Protein AF-A0A937MRD0-F1 (afdb_monomer_lite)

pLDDT: mean 86.89, std 16.87, range [25.34, 98.19]

Radius of gyration: 23.82 Å; chains: 1; bounding box: 66×49×70 Å

Sequence (307 aa):
MITLILLIFSVSPARGAELDIQSAWAQPGLSAEERNALVAQAKNMPFAEIVPGLLKTRVTYQPDHYINPWGATPWNNDDLEPQDRAYLMAVEAWQHHMYPADDWSKASVLLNLLRQSSDKLEQSVLIGTMVNSQWYPDAEDVLLVMALNKEEDLEVRRAAASALLSRCEIDEYMPLACEIILLHERGLPRCRAFNLTTDKDYRLHSLSLQNKRLMTFTGFRILAELPRNNLNIGYFVARRLGYLLRLKDEFTPNKSGKYRDANGLTDAFFSDTVKNALQWYSKNKQELRDSDQFQERGIKALLQRFQ

Secondary structure (DSSP, 8-state):
--------------TT----HHHHHT-TT--HHHHHHHHHHHHHS-HHHHHHHHHHHHHHT--SS-----SS-GGG-TTS-HHHHHHHHHHHHHHHHT-SSS-HHHHHHHHHHHHH---HHHHHHHHHHHHHT---TTHHHHHHHHHH-TTS-HHHHHHHHHHHHHHS-HHHHHHHHHHHHHHSPTTHHHHHHHHHHH--GGGGGGS-HHHHHHHHHHHHHHHHHS-TT-HHHHHHHHHHHHHHTT-GGGGPPPSSGGGEETTEE-HHHHHHHHHHHHHHHHHHGGGG-TTTTTHHHHHHHHHHTT-

Structure (mmCIF, N/CA/C/O backbone):
data_AF-A0A937MRD0-F1
#
_entry.id   AF-A0A937MRD0-F1
#
loop_
_atom_site.group_PDB
_atom_site.id
_atom_site.type_symbol
_atom_site.label_atom_id
_atom_site.label_alt_id
_atom_site.label_comp_id
_atom_site.label_asym_id
_atom_site.label_entity_id
_atom_site.label_seq_id
_atom_site.pdbx_PDB_ins_code
_atom_site.Cartn_x
_atom_site.Cartn_y
_atom_site.Cartn_z
_atom_site.occupancy
_atom_site.B_iso_or_equiv
_atom_site.auth_seq_id
_atom_site.auth_comp_id
_atom_site.auth_asym_id
_atom_site.auth_atom_id
_atom_site.pdbx_PDB_model_num
ATOM 1 N N . MET A 1 1 ? 45.358 10.524 -39.487 1.00 33.09 1 MET A N 1
ATOM 2 C CA . MET A 1 1 ? 44.189 9.925 -40.167 1.00 33.09 1 MET A CA 1
ATOM 3 C C . MET A 1 1 ? 43.708 8.772 -39.308 1.00 33.09 1 MET A C 1
ATOM 5 O O . MET A 1 1 ? 44.316 7.714 -39.345 1.00 33.09 1 MET A O 1
ATOM 9 N N . ILE A 1 2 ? 42.715 9.019 -38.456 1.00 28.83 2 ILE A N 1
ATOM 10 C CA . ILE A 1 2 ? 42.104 8.009 -37.585 1.00 28.83 2 ILE A CA 1
ATOM 11 C C . ILE A 1 2 ? 40.710 7.763 -38.151 1.00 28.83 2 ILE A C 1
ATOM 13 O O . ILE A 1 2 ? 39.904 8.686 -38.238 1.00 28.83 2 ILE A O 1
ATOM 17 N N . THR A 1 3 ? 40.479 6.542 -38.616 1.00 27.45 3 THR A N 1
ATOM 18 C CA . THR A 1 3 ? 39.203 6.091 -39.169 1.00 27.45 3 THR A CA 1
ATOM 19 C C . THR A 1 3 ? 38.211 5.917 -38.023 1.00 27.45 3 THR A C 1
ATOM 21 O O . THR A 1 3 ? 38.380 5.041 -37.179 1.00 27.45 3 THR A O 1
ATOM 24 N N . LEU A 1 4 ? 37.197 6.780 -37.982 1.00 25.34 4 LEU A N 1
ATOM 25 C CA . LEU A 1 4 ? 36.068 6.709 -37.059 1.00 25.34 4 LEU A CA 1
ATOM 26 C C . LEU A 1 4 ? 35.123 5.595 -37.544 1.00 25.34 4 LEU A C 1
ATOM 28 O O . LEU A 1 4 ? 34.487 5.733 -38.588 1.00 25.34 4 LEU A O 1
ATOM 32 N N . ILE A 1 5 ? 35.060 4.474 -36.823 1.00 30.44 5 ILE A N 1
ATOM 33 C CA . ILE A 1 5 ? 34.079 3.412 -37.077 1.00 30.44 5 ILE A CA 1
ATOM 34 C C . ILE A 1 5 ? 32.774 3.816 -36.383 1.00 30.44 5 ILE A C 1
ATOM 36 O O . ILE A 1 5 ? 32.629 3.682 -35.172 1.00 30.44 5 ILE A O 1
ATOM 40 N N . LEU A 1 6 ? 31.832 4.338 -37.168 1.00 28.62 6 LEU A N 1
ATOM 41 C CA . LEU A 1 6 ? 30.426 4.491 -36.799 1.00 28.62 6 LEU A CA 1
ATOM 42 C C . LEU A 1 6 ? 29.764 3.105 -36.810 1.00 28.62 6 LEU A C 1
ATOM 44 O O . LEU A 1 6 ? 29.370 2.605 -37.862 1.00 28.62 6 LEU A O 1
ATOM 48 N N . LEU A 1 7 ? 29.645 2.475 -35.641 1.00 28.41 7 LEU A N 1
ATOM 49 C CA . LEU A 1 7 ? 28.761 1.326 -35.438 1.00 28.41 7 LEU A CA 1
ATOM 50 C C . LEU A 1 7 ? 27.343 1.846 -35.184 1.00 28.41 7 LEU A C 1
ATOM 52 O O . LEU A 1 7 ? 26.922 2.057 -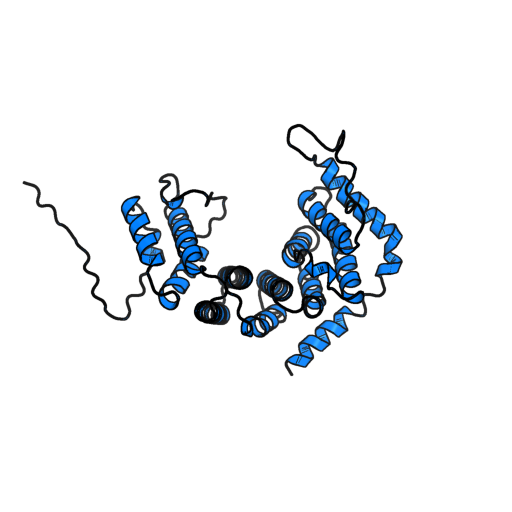34.052 1.00 28.41 7 LEU A O 1
ATOM 56 N N . ILE A 1 8 ? 26.606 2.072 -36.269 1.00 31.75 8 ILE A N 1
ATOM 57 C CA . ILE A 1 8 ? 25.153 2.215 -36.216 1.00 31.75 8 ILE A CA 1
ATOM 58 C C . ILE A 1 8 ? 24.584 0.802 -36.062 1.00 31.75 8 ILE A C 1
ATOM 60 O O . ILE A 1 8 ? 24.560 0.028 -37.022 1.00 31.75 8 ILE A O 1
ATOM 64 N N . PHE A 1 9 ? 24.144 0.447 -34.855 1.00 29.81 9 PHE A N 1
ATOM 65 C CA . PHE A 1 9 ? 23.334 -0.751 -34.643 1.00 29.81 9 PHE A CA 1
ATOM 66 C C . PHE A 1 9 ? 21.981 -0.559 -35.337 1.00 29.81 9 PHE A C 1
ATOM 68 O O . PHE A 1 9 ? 21.062 0.068 -34.817 1.00 29.81 9 PHE A O 1
ATOM 75 N N . SER A 1 10 ? 21.875 -1.094 -36.551 1.00 28.03 10 SER A N 1
ATOM 76 C CA . SER A 1 10 ? 20.608 -1.284 -37.247 1.00 28.03 10 SER A CA 1
ATOM 77 C C . SER A 1 10 ? 19.923 -2.517 -36.661 1.00 28.03 10 SER A C 1
ATOM 79 O O . SER A 1 10 ? 20.216 -3.655 -37.021 1.00 28.03 10 SER A O 1
ATOM 81 N N . VAL A 1 11 ? 19.012 -2.299 -35.714 1.00 32.03 11 VAL A N 1
ATOM 82 C CA . VAL A 1 11 ? 18.139 -3.366 -35.221 1.00 32.03 11 VAL A CA 1
ATOM 83 C C . VAL A 1 11 ? 17.057 -3.598 -36.274 1.00 32.03 11 VAL A C 1
ATOM 85 O O . VAL A 1 11 ? 16.154 -2.784 -36.458 1.00 32.03 11 VAL A O 1
ATOM 88 N N . SER A 1 12 ? 17.187 -4.699 -37.015 1.00 28.64 12 SER A N 1
ATOM 89 C CA . SER A 1 12 ? 16.116 -5.215 -37.872 1.00 28.64 12 SER A CA 1
ATOM 90 C C . SER A 1 12 ? 14.904 -5.625 -37.025 1.00 28.64 12 SER A C 1
ATOM 92 O O . SER A 1 12 ? 15.092 -6.170 -35.935 1.00 28.64 12 SER A O 1
ATOM 94 N N . PRO A 1 13 ? 13.664 -5.453 -37.521 1.00 34.41 13 PRO A N 1
ATOM 95 C CA . PRO A 1 13 ? 12.463 -5.898 -36.831 1.00 34.41 13 PRO A CA 1
ATOM 96 C C . PRO A 1 13 ? 12.294 -7.403 -37.064 1.00 34.41 13 PRO A C 1
ATOM 98 O O . PRO A 1 13 ? 11.527 -7.847 -37.917 1.00 34.41 13 PRO A O 1
ATOM 101 N N . ALA A 1 14 ? 13.064 -8.204 -36.334 1.00 31.53 14 ALA A N 1
ATOM 102 C CA . ALA A 1 14 ? 12.884 -9.644 -36.266 1.00 31.53 14 ALA A CA 1
ATOM 103 C C . ALA A 1 14 ? 12.259 -9.999 -34.913 1.00 31.53 14 ALA A C 1
ATOM 105 O O . ALA A 1 14 ? 12.746 -9.599 -33.859 1.00 31.53 14 ALA A O 1
ATOM 106 N N . ARG A 1 15 ? 11.159 -10.754 -34.971 1.00 36.47 15 ARG A N 1
ATOM 107 C CA . ARG A 1 15 ? 10.514 -11.419 -33.834 1.00 36.47 15 ARG A CA 1
ATOM 108 C C . ARG A 1 15 ? 11.561 -12.014 -32.879 1.00 36.47 15 ARG A C 1
ATOM 110 O O . ARG A 1 15 ? 12.374 -12.823 -33.315 1.00 36.47 15 ARG A O 1
ATOM 117 N N . GLY A 1 16 ? 11.464 -11.691 -31.589 1.00 30.98 16 GLY A N 1
ATOM 118 C CA . GLY A 1 16 ? 12.032 -12.519 -30.519 1.00 30.98 16 GLY A CA 1
ATOM 119 C C . GLY A 1 16 ? 13.403 -12.131 -29.961 1.00 30.98 16 GLY A C 1
ATOM 120 O O . GLY A 1 16 ? 14.021 -12.972 -29.319 1.00 30.98 16 GLY A O 1
ATOM 121 N N . ALA A 1 17 ? 13.877 -10.898 -30.143 1.00 36.62 17 ALA A N 1
ATOM 122 C CA . ALA A 1 17 ? 14.846 -10.349 -29.199 1.00 36.62 17 ALA A CA 1
ATOM 123 C C . ALA A 1 17 ? 14.049 -9.743 -28.039 1.00 36.62 17 ALA A C 1
ATOM 125 O O . ALA A 1 17 ? 13.568 -8.616 -28.147 1.00 36.62 17 ALA A O 1
ATOM 126 N N . GLU A 1 18 ? 13.859 -10.504 -26.955 1.00 46.72 18 GLU A N 1
ATOM 127 C CA . GLU A 1 18 ? 13.671 -9.879 -25.644 1.00 46.72 18 GLU A CA 1
ATOM 128 C C . GLU A 1 18 ? 14.810 -8.872 -25.520 1.00 46.72 18 GLU A C 1
ATOM 130 O O . GLU A 1 18 ? 15.981 -9.249 -25.459 1.00 46.72 18 GLU A O 1
ATOM 135 N N . LEU A 1 19 ? 14.486 -7.584 -25.613 1.00 51.81 19 LEU A N 1
ATOM 136 C CA . LEU A 1 19 ? 15.441 -6.553 -25.274 1.00 51.81 19 LEU A CA 1
ATOM 137 C C . LEU A 1 19 ? 15.771 -6.855 -23.814 1.00 51.81 19 LEU A C 1
ATOM 139 O O . LEU A 1 19 ? 14.891 -6.757 -22.957 1.00 51.81 19 LEU A O 1
ATOM 143 N N . ASP A 1 20 ? 16.984 -7.334 -23.549 1.00 67.69 20 ASP A N 1
ATOM 144 C CA . ASP A 1 20 ? 17.438 -7.581 -22.188 1.00 67.69 20 ASP A CA 1
ATOM 145 C C . ASP A 1 20 ? 17.707 -6.217 -21.553 1.00 67.69 20 ASP A C 1
ATOM 147 O O . ASP A 1 20 ? 18.828 -5.720 -21.457 1.00 67.69 20 ASP A O 1
ATOM 151 N N . ILE A 1 21 ? 16.605 -5.549 -21.221 1.00 72.00 21 ILE A N 1
ATOM 152 C CA . ILE A 1 21 ? 16.564 -4.212 -20.644 1.00 72.00 21 ILE A CA 1
ATOM 153 C C . ILE A 1 21 ? 17.356 -4.208 -19.347 1.00 72.00 21 ILE A C 1
ATOM 155 O O . ILE A 1 21 ? 18.019 -3.220 -19.051 1.00 72.00 21 ILE A O 1
ATOM 159 N N . GLN A 1 22 ? 17.324 -5.314 -18.598 1.00 67.75 22 GLN A N 1
ATOM 160 C CA . GLN A 1 22 ? 18.060 -5.443 -17.350 1.00 67.75 22 GLN A CA 1
ATOM 161 C C . GLN A 1 22 ? 19.560 -5.297 -17.595 1.00 67.75 22 GLN A C 1
ATOM 163 O O . GLN A 1 22 ? 20.187 -4.416 -17.004 1.00 67.75 22 GLN A O 1
ATOM 168 N N . SER A 1 23 ? 20.127 -6.095 -18.505 1.00 71.62 23 SER A N 1
ATOM 169 C CA . SER A 1 23 ? 21.564 -6.018 -18.774 1.00 71.62 23 SER A CA 1
ATOM 170 C C . SER A 1 23 ? 21.967 -4.755 -19.525 1.00 71.62 23 SER A C 1
ATOM 172 O O . SER A 1 23 ? 23.063 -4.260 -19.286 1.00 71.62 23 SER A O 1
ATOM 174 N N . ALA A 1 24 ? 21.102 -4.202 -20.381 1.00 80.31 24 ALA A N 1
ATOM 175 C CA . ALA A 1 24 ? 21.387 -2.979 -21.127 1.00 80.31 24 ALA A CA 1
ATOM 176 C C . ALA A 1 24 ? 21.364 -1.720 -20.244 1.00 80.31 24 ALA A C 1
ATOM 178 O O . ALA A 1 24 ? 22.157 -0.810 -20.461 1.00 80.31 24 ALA A O 1
ATOM 179 N N . TRP A 1 25 ? 20.469 -1.637 -19.256 1.00 87.94 25 TRP A N 1
ATOM 180 C CA . TRP A 1 25 ? 20.269 -0.404 -18.480 1.00 87.94 25 TRP A CA 1
ATOM 181 C C . TRP A 1 25 ? 21.221 -0.278 -17.297 1.00 87.94 25 TRP A C 1
ATOM 183 O O . TRP A 1 25 ? 21.535 0.836 -16.887 1.00 87.94 25 TRP A O 1
ATOM 193 N N . ALA A 1 26 ? 21.714 -1.402 -16.777 1.00 86.62 26 ALA A N 1
ATOM 194 C CA . ALA A 1 26 ? 22.699 -1.426 -15.702 1.00 86.62 26 ALA A CA 1
ATOM 195 C C . ALA A 1 26 ? 24.156 -1.405 -16.209 1.00 86.62 26 ALA A C 1
ATOM 197 O O . ALA A 1 26 ? 25.077 -1.633 -15.420 1.00 86.62 26 ALA A O 1
ATOM 198 N N . GLN A 1 27 ? 24.395 -1.151 -17.506 1.00 88.31 27 GLN A N 1
ATOM 199 C CA . GLN A 1 27 ? 25.754 -1.112 -18.052 1.00 88.31 27 GLN A CA 1
ATOM 200 C C . GLN A 1 27 ? 26.555 0.058 -17.463 1.00 88.31 27 GLN A C 1
ATOM 202 O O . GLN A 1 27 ? 26.113 1.211 -17.520 1.00 88.31 27 GLN A O 1
ATOM 207 N N . PRO A 1 28 ? 27.763 -0.200 -16.931 1.00 87.56 28 PRO A N 1
ATOM 208 C CA . PRO A 1 28 ? 28.672 0.868 -16.549 1.00 87.56 28 PRO A CA 1
ATOM 209 C C . PRO A 1 28 ? 29.058 1.724 -17.761 1.00 87.56 28 PRO A C 1
ATOM 211 O O . PRO A 1 28 ? 29.260 1.210 -18.858 1.00 87.56 28 PRO A O 1
ATOM 214 N N . GLY A 1 29 ? 29.223 3.029 -17.545 1.00 87.69 29 GLY A N 1
ATOM 215 C CA . GLY A 1 29 ? 29.773 3.939 -18.554 1.00 87.69 29 GLY A CA 1
ATOM 216 C C . GLY A 1 29 ? 28.778 4.504 -19.571 1.00 87.69 29 GLY A C 1
ATOM 217 O O . GLY A 1 29 ? 29.210 5.262 -20.433 1.00 87.69 29 GLY A O 1
ATOM 218 N N . LEU A 1 30 ? 27.476 4.213 -19.456 1.00 91.38 30 LEU A N 1
ATOM 219 C CA . LEU A 1 30 ? 26.456 4.883 -20.271 1.00 91.38 30 LEU A CA 1
ATOM 220 C C . LEU A 1 30 ? 26.467 6.395 -20.022 1.00 91.38 30 LEU A C 1
ATOM 222 O O . LEU A 1 30 ? 26.297 6.854 -18.885 1.00 91.38 30 LEU A O 1
ATOM 226 N N . SER A 1 31 ? 26.612 7.163 -21.096 1.00 94.44 31 SER A N 1
ATOM 227 C CA . SER A 1 31 ? 26.481 8.618 -21.098 1.00 94.44 31 SER A CA 1
ATOM 228 C C . SER A 1 31 ? 25.043 9.060 -20.806 1.00 94.44 31 SER A C 1
ATOM 230 O O . SER A 1 31 ? 24.084 8.302 -20.964 1.00 94.44 31 SER A O 1
ATOM 232 N N . ALA A 1 32 ? 24.862 10.321 -20.403 1.00 95.00 32 ALA A N 1
ATOM 233 C CA . ALA A 1 32 ? 23.529 10.883 -20.178 1.00 95.00 32 ALA A CA 1
ATOM 234 C C . ALA A 1 32 ? 22.637 10.830 -21.435 1.00 95.00 32 ALA A C 1
ATOM 236 O O . ALA A 1 32 ? 21.434 10.587 -21.335 1.00 95.00 32 ALA A O 1
ATOM 237 N N . GLU A 1 33 ? 23.223 11.025 -22.619 1.00 95.81 33 GLU A N 1
ATOM 238 C CA . GLU A 1 33 ? 22.513 10.948 -23.900 1.00 95.81 33 GLU A CA 1
ATOM 239 C C . GLU A 1 33 ? 21.998 9.530 -24.173 1.00 95.81 33 GLU A C 1
ATOM 241 O O . GLU A 1 33 ? 20.820 9.360 -24.487 1.00 95.81 33 GLU A O 1
ATOM 246 N N . GLU A 1 34 ? 22.835 8.509 -23.966 1.00 95.12 34 GLU A N 1
ATOM 247 C CA . GLU A 1 34 ? 22.445 7.102 -24.121 1.00 95.12 34 GLU A CA 1
ATOM 248 C C . GLU A 1 34 ? 21.355 6.704 -23.123 1.00 95.12 34 GLU A C 1
ATOM 250 O O . GLU A 1 34 ? 20.351 6.106 -23.511 1.00 95.12 34 GLU A O 1
ATOM 255 N N . ARG A 1 35 ? 21.492 7.098 -21.849 1.00 95.31 35 ARG A N 1
ATOM 256 C CA . ARG A 1 35 ? 20.468 6.839 -20.823 1.00 95.31 35 ARG A CA 1
ATOM 257 C C . ARG A 1 35 ? 19.121 7.455 -21.209 1.00 95.31 35 ARG A C 1
ATOM 259 O O . ARG A 1 35 ? 18.086 6.795 -21.132 1.00 95.31 35 ARG A O 1
ATOM 266 N N . ASN A 1 36 ? 19.122 8.702 -21.679 1.00 95.69 36 ASN A N 1
ATOM 267 C CA . ASN A 1 36 ? 17.904 9.375 -22.134 1.00 95.69 36 ASN A CA 1
ATOM 268 C C . ASN A 1 36 ? 17.295 8.703 -23.372 1.00 95.69 36 ASN A C 1
ATOM 270 O O . ASN A 1 36 ? 16.073 8.562 -23.443 1.00 95.69 36 ASN A O 1
ATOM 274 N N . ALA A 1 37 ? 18.123 8.265 -24.323 1.00 94.94 37 ALA A N 1
ATOM 275 C CA . ALA A 1 37 ? 17.667 7.541 -25.505 1.00 94.94 37 ALA A CA 1
ATOM 276 C C . ALA A 1 37 ? 17.004 6.205 -25.132 1.00 94.94 37 ALA A C 1
ATOM 278 O O . ALA A 1 37 ? 15.935 5.897 -25.655 1.00 94.94 37 ALA A O 1
ATOM 279 N N . LEU A 1 38 ? 17.572 5.460 -24.177 1.00 94.75 38 LEU A N 1
ATOM 280 C CA . LEU A 1 38 ? 16.998 4.210 -23.666 1.00 94.75 38 LEU A CA 1
ATOM 281 C C . LEU A 1 38 ? 15.641 4.430 -22.982 1.00 94.75 38 LEU A C 1
ATOM 283 O O . LEU A 1 38 ? 14.685 3.704 -23.263 1.00 94.75 38 LEU A O 1
ATOM 287 N N . VAL A 1 39 ? 15.516 5.460 -22.136 1.00 95.69 39 VAL A N 1
ATOM 288 C CA . VAL A 1 39 ? 14.228 5.819 -21.512 1.00 95.69 39 VAL A CA 1
ATOM 289 C C . VAL A 1 39 ? 13.204 6.214 -22.577 1.00 95.69 39 VAL A C 1
ATOM 291 O O . VAL A 1 39 ? 12.066 5.745 -22.541 1.00 95.69 39 VAL A O 1
ATOM 294 N N . ALA A 1 40 ? 13.588 7.052 -23.543 1.00 95.62 40 ALA A N 1
ATOM 295 C CA . ALA A 1 40 ? 12.705 7.465 -24.631 1.00 95.62 40 ALA A CA 1
ATOM 296 C C . ALA A 1 40 ? 12.266 6.275 -25.496 1.00 95.62 40 ALA A C 1
ATOM 298 O O . ALA A 1 40 ? 11.096 6.184 -25.866 1.00 95.62 40 ALA A O 1
ATOM 299 N N . GLN A 1 41 ? 13.169 5.337 -25.782 1.00 94.44 41 GLN A N 1
ATOM 300 C CA . GLN A 1 41 ? 12.845 4.108 -26.497 1.00 94.44 41 GLN A CA 1
ATOM 301 C C . GLN A 1 41 ? 11.814 3.284 -25.721 1.00 94.44 41 GLN A C 1
ATOM 303 O O . GLN A 1 41 ? 10.764 2.970 -26.276 1.00 94.44 41 GLN A O 1
ATOM 308 N N . ALA A 1 42 ? 12.054 2.998 -24.437 1.00 95.38 42 ALA A N 1
ATOM 309 C CA . ALA A 1 42 ? 11.125 2.216 -23.620 1.00 95.38 42 ALA A CA 1
ATOM 310 C C . ALA A 1 42 ? 9.743 2.869 -23.495 1.00 95.38 42 ALA A C 1
ATOM 312 O O . ALA A 1 42 ? 8.733 2.171 -23.541 1.00 95.38 42 ALA A O 1
ATOM 313 N N . LYS A 1 43 ? 9.666 4.201 -23.396 1.00 95.88 43 LYS A N 1
ATOM 314 C CA . LYS A 1 43 ? 8.386 4.930 -23.387 1.00 95.88 43 LYS A CA 1
ATOM 315 C C . LYS A 1 43 ? 7.565 4.715 -24.665 1.00 95.88 43 LYS A C 1
ATOM 317 O O . LYS A 1 43 ? 6.345 4.674 -24.594 1.00 95.88 43 LYS A O 1
ATOM 322 N N . ASN A 1 44 ? 8.224 4.533 -25.809 1.00 95.38 44 ASN A N 1
ATOM 323 C CA . ASN A 1 44 ? 7.568 4.335 -27.104 1.00 95.38 44 ASN A CA 1
ATOM 324 C C . ASN A 1 44 ? 7.288 2.859 -27.448 1.00 95.38 44 ASN A C 1
ATOM 326 O O . ASN A 1 44 ? 6.667 2.586 -28.475 1.00 95.38 44 ASN A O 1
ATOM 330 N N . MET A 1 45 ? 7.743 1.901 -26.633 1.00 95.00 45 MET A N 1
ATOM 331 C CA . MET A 1 45 ? 7.489 0.475 -26.869 1.00 95.00 45 MET A CA 1
ATOM 332 C C . MET A 1 45 ? 6.056 0.075 -26.474 1.00 95.00 45 MET A C 1
ATOM 334 O O . MET A 1 45 ? 5.492 0.664 -25.550 1.00 95.00 45 MET A O 1
ATOM 338 N N . PRO A 1 46 ? 5.455 -0.945 -27.117 1.00 94.94 46 PRO A N 1
ATOM 339 C CA . PRO A 1 46 ? 4.131 -1.434 -26.738 1.00 94.94 46 PRO A CA 1
ATOM 340 C C . PRO A 1 46 ? 4.083 -1.907 -25.281 1.00 94.94 46 PRO A C 1
ATOM 342 O O . PRO A 1 46 ? 4.949 -2.659 -24.837 1.00 94.94 46 PRO A O 1
ATOM 345 N N . PHE A 1 47 ? 3.027 -1.525 -24.553 1.00 95.00 47 PHE A N 1
ATOM 346 C CA . PHE A 1 47 ? 2.868 -1.807 -23.118 1.00 95.00 47 PHE A CA 1
ATOM 347 C C . PHE A 1 47 ? 3.103 -3.285 -22.763 1.00 95.00 47 PHE A C 1
ATOM 349 O O . PHE A 1 47 ? 3.880 -3.595 -21.863 1.00 95.00 47 PHE A O 1
ATOM 356 N N . ALA A 1 48 ? 2.462 -4.201 -23.495 1.00 95.25 48 ALA A N 1
ATOM 357 C CA . ALA A 1 48 ? 2.552 -5.639 -23.238 1.00 95.25 48 ALA A CA 1
ATOM 358 C C . ALA A 1 48 ? 3.965 -6.214 -23.445 1.00 95.25 48 ALA A C 1
ATOM 360 O O . ALA A 1 48 ? 4.300 -7.228 -22.841 1.00 95.25 48 ALA A O 1
ATOM 361 N N . GLU A 1 49 ? 4.786 -5.568 -24.273 1.00 93.44 49 GLU A N 1
ATOM 362 C CA . GLU A 1 49 ? 6.154 -6.001 -24.569 1.00 93.44 49 GLU A CA 1
ATOM 363 C C . GLU A 1 49 ? 7.151 -5.451 -23.542 1.00 93.44 49 GLU A C 1
ATOM 365 O O . GLU A 1 49 ? 8.071 -6.151 -23.128 1.00 93.44 49 GLU A O 1
ATOM 370 N N . ILE A 1 50 ? 6.964 -4.202 -23.107 1.00 94.94 50 ILE A N 1
ATOM 371 C CA . ILE A 1 50 ? 7.947 -3.477 -22.292 1.00 94.94 50 ILE A CA 1
ATOM 372 C C . ILE A 1 50 ? 7.752 -3.652 -20.782 1.00 94.94 50 ILE A C 1
ATOM 374 O O . ILE A 1 50 ? 8.720 -3.752 -20.028 1.00 94.94 50 ILE A O 1
ATOM 378 N N . VAL A 1 51 ? 6.504 -3.714 -20.317 1.00 95.38 51 VAL A N 1
ATOM 379 C CA . VAL A 1 51 ? 6.170 -3.718 -18.885 1.00 95.38 51 VAL A CA 1
ATOM 380 C C . VAL A 1 51 ? 6.726 -4.924 -18.120 1.00 95.38 51 VAL A C 1
ATOM 382 O O . VAL A 1 51 ? 7.220 -4.701 -17.013 1.00 95.38 51 VAL A O 1
ATOM 385 N N . PRO A 1 52 ? 6.738 -6.164 -18.654 1.00 95.12 52 PRO A N 1
ATOM 386 C CA . PRO A 1 52 ? 7.361 -7.289 -17.954 1.00 95.12 52 PRO A CA 1
ATOM 387 C C . PRO A 1 52 ? 8.857 -7.057 -17.694 1.00 95.12 52 PRO A C 1
ATOM 389 O O . PRO A 1 52 ? 9.343 -7.313 -16.594 1.00 95.12 52 PRO A O 1
ATOM 392 N N . GLY A 1 53 ? 9.580 -6.510 -18.678 1.00 93.81 53 GLY A N 1
ATOM 393 C CA . GLY A 1 53 ? 10.994 -6.158 -18.533 1.00 93.81 53 GLY A CA 1
ATOM 394 C C . GLY A 1 53 ? 11.207 -5.041 -17.511 1.00 93.81 53 GLY A C 1
ATOM 395 O O . GLY A 1 53 ? 12.055 -5.165 -16.632 1.00 93.81 53 GLY A O 1
ATOM 396 N N . LEU A 1 54 ? 10.385 -3.987 -17.559 1.00 95.19 54 LEU A N 1
ATOM 397 C CA . LEU A 1 54 ? 10.443 -2.897 -16.580 1.00 95.19 54 LEU A CA 1
ATOM 398 C C . LEU A 1 54 ? 10.142 -3.375 -15.153 1.00 95.19 54 LEU A C 1
ATOM 400 O O . LEU A 1 54 ? 10.815 -2.932 -14.225 1.00 95.19 54 LEU A O 1
ATOM 404 N N . LEU A 1 55 ? 9.166 -4.272 -14.967 1.00 95.38 55 LEU A N 1
ATOM 405 C CA . LEU A 1 55 ? 8.848 -4.862 -13.662 1.00 95.38 55 LEU A CA 1
ATOM 406 C C . LEU A 1 55 ? 10.079 -5.555 -13.081 1.00 95.38 55 LEU A C 1
ATOM 408 O O . LEU A 1 55 ? 10.500 -5.231 -11.970 1.00 95.38 55 LEU A O 1
ATOM 412 N N . LYS A 1 56 ? 10.685 -6.450 -13.867 1.00 94.12 56 LYS A N 1
ATOM 413 C CA . LYS A 1 56 ? 11.877 -7.185 -13.454 1.00 94.12 56 LYS A CA 1
ATOM 414 C C . LYS A 1 56 ? 13.039 -6.237 -13.148 1.00 94.12 56 LYS A C 1
ATOM 416 O O . LYS A 1 56 ? 13.680 -6.385 -12.118 1.00 94.12 56 LYS A O 1
ATOM 421 N N . THR A 1 57 ? 13.306 -5.229 -13.984 1.00 93.81 57 THR A N 1
ATOM 422 C CA . THR A 1 57 ? 14.357 -4.222 -13.720 1.00 93.81 57 THR A CA 1
ATOM 423 C C . THR A 1 57 ? 14.110 -3.472 -12.410 1.00 93.81 57 THR A C 1
ATOM 425 O O . THR A 1 57 ? 15.036 -3.296 -11.621 1.00 93.81 57 THR A O 1
ATOM 428 N N . ARG A 1 58 ? 12.862 -3.060 -12.146 1.00 92.88 58 ARG A N 1
ATOM 429 C CA . ARG A 1 58 ? 12.503 -2.347 -10.912 1.00 92.88 58 ARG A CA 1
ATOM 430 C C . ARG A 1 58 ? 12.707 -3.198 -9.668 1.00 92.88 58 ARG A C 1
ATOM 432 O O . ARG A 1 58 ? 13.160 -2.655 -8.672 1.00 92.88 58 ARG A O 1
ATOM 439 N N . VAL A 1 59 ? 12.356 -4.481 -9.720 1.00 93.25 59 VAL A N 1
ATOM 440 C CA . VAL A 1 59 ? 12.503 -5.393 -8.579 1.00 93.25 59 VAL A CA 1
ATOM 441 C C . VAL A 1 59 ? 13.966 -5.775 -8.367 1.00 93.25 59 VAL A C 1
ATOM 443 O O . VAL A 1 59 ? 14.457 -5.674 -7.248 1.00 93.25 59 VAL A O 1
ATOM 446 N N . THR A 1 60 ? 14.688 -6.132 -9.433 1.00 92.94 60 THR A N 1
ATOM 447 C CA . THR A 1 60 ? 16.100 -6.536 -9.349 1.00 92.94 60 THR A CA 1
ATOM 448 C C . THR A 1 60 ? 17.000 -5.427 -8.812 1.00 92.94 60 THR A C 1
ATOM 450 O O . THR A 1 60 ? 17.894 -5.707 -8.019 1.00 92.94 60 THR A O 1
ATOM 453 N N . TYR A 1 61 ? 16.783 -4.180 -9.240 1.00 93.69 61 TYR A N 1
ATOM 454 C CA . TYR A 1 61 ? 17.630 -3.044 -8.861 1.00 93.69 61 TYR A CA 1
ATOM 455 C C . TYR A 1 61 ? 16.979 -2.125 -7.827 1.00 93.69 61 TYR A C 1
ATOM 457 O O . TYR A 1 61 ? 17.388 -0.975 -7.691 1.00 93.69 61 TYR A O 1
ATOM 465 N N . GLN A 1 62 ? 15.952 -2.589 -7.109 1.00 92.12 62 GLN A N 1
ATOM 466 C CA . GLN A 1 62 ? 15.348 -1.786 -6.052 1.00 92.12 62 GLN A CA 1
ATOM 467 C C . GLN A 1 62 ? 16.398 -1.484 -4.966 1.00 92.12 62 GLN A C 1
ATOM 469 O O . GLN A 1 62 ? 16.895 -2.421 -4.339 1.00 92.12 62 GLN A O 1
ATOM 474 N N . PRO A 1 63 ? 16.713 -0.205 -4.698 1.00 91.00 63 PRO A N 1
ATOM 475 C CA . PRO A 1 63 ? 17.722 0.142 -3.710 1.00 91.00 63 PRO A CA 1
ATOM 476 C C . PRO A 1 63 ? 17.223 -0.140 -2.288 1.00 91.00 63 PRO A C 1
ATOM 478 O O . PRO A 1 63 ? 16.047 0.049 -1.963 1.00 91.00 63 PRO A O 1
ATOM 481 N N . ASP A 1 64 ? 18.143 -0.549 -1.418 1.00 89.38 64 ASP A N 1
ATOM 482 C CA . ASP A 1 64 ? 17.935 -0.687 0.029 1.00 89.38 64 ASP A CA 1
ATOM 483 C C . ASP A 1 64 ? 18.107 0.642 0.791 1.00 89.38 64 ASP A C 1
ATOM 485 O O . ASP A 1 64 ? 17.824 0.736 1.989 1.00 89.38 64 ASP A O 1
ATOM 489 N N . HIS A 1 65 ? 18.537 1.684 0.084 1.00 89.88 65 HIS A N 1
ATOM 490 C CA . HIS A 1 65 ? 18.786 3.024 0.586 1.00 89.88 65 HIS A CA 1
ATOM 491 C C . HIS A 1 65 ? 17.889 4.056 -0.111 1.00 89.88 65 HIS A C 1
ATOM 493 O O . HIS A 1 65 ? 17.201 3.785 -1.097 1.00 89.88 65 HIS A O 1
ATOM 499 N N . TYR A 1 66 ? 17.853 5.271 0.439 1.00 87.31 66 TYR A N 1
ATOM 500 C CA . TYR A 1 66 ? 17.054 6.344 -0.141 1.00 87.31 66 TYR A CA 1
ATOM 501 C C . TYR A 1 66 ? 17.727 6.897 -1.395 1.00 87.31 66 TYR A C 1
ATOM 503 O O . TYR A 1 66 ? 18.822 7.453 -1.324 1.00 87.31 66 TYR A O 1
ATOM 511 N N . ILE A 1 67 ? 17.007 6.832 -2.510 1.00 88.00 67 ILE A N 1
ATOM 512 C CA . ILE A 1 67 ? 17.359 7.516 -3.750 1.00 88.00 67 ILE A CA 1
ATOM 513 C C . ILE A 1 67 ? 16.274 8.533 -4.034 1.00 88.00 67 ILE A C 1
ATOM 515 O O . ILE A 1 67 ? 15.090 8.211 -3.969 1.00 88.00 67 ILE A O 1
ATOM 519 N N . ASN A 1 68 ? 16.678 9.764 -4.333 1.00 83.44 68 ASN A N 1
ATOM 520 C CA . ASN A 1 68 ? 15.755 10.829 -4.679 1.00 83.44 68 ASN A CA 1
ATOM 521 C C . ASN A 1 68 ? 15.251 10.636 -6.125 1.00 83.44 68 ASN A C 1
ATOM 523 O O . ASN A 1 68 ? 16.027 10.872 -7.053 1.00 83.44 68 ASN A O 1
ATOM 527 N N . PRO A 1 69 ? 13.977 10.259 -6.352 1.00 80.38 69 PRO A N 1
ATOM 528 C CA . PRO A 1 69 ? 13.448 10.119 -7.703 1.00 80.38 69 PRO A CA 1
ATOM 529 C C . PRO A 1 69 ? 12.991 11.467 -8.287 1.00 80.38 69 PRO A C 1
ATOM 531 O O . PRO A 1 69 ? 12.455 11.505 -9.388 1.00 80.38 69 PRO A O 1
ATOM 534 N N . TRP A 1 70 ? 13.134 12.572 -7.548 1.00 74.50 70 TRP A N 1
ATOM 535 C CA . TRP A 1 70 ? 12.641 13.884 -7.950 1.00 74.50 70 TRP A CA 1
ATOM 536 C C . TRP A 1 70 ? 13.656 14.617 -8.835 1.00 74.50 70 TRP A C 1
ATOM 538 O O . TRP A 1 70 ? 14.835 14.728 -8.504 1.00 74.50 70 TRP A O 1
ATOM 548 N N . GLY A 1 71 ? 13.171 15.169 -9.947 1.00 80.81 71 GLY A N 1
ATOM 549 C CA . GLY A 1 71 ? 13.963 15.892 -10.943 1.00 80.81 71 GLY A CA 1
ATOM 550 C C . GLY A 1 71 ? 13.501 15.554 -12.360 1.00 80.81 71 GLY A C 1
ATOM 551 O O . GLY A 1 71 ? 12.712 14.636 -12.547 1.00 80.81 71 GLY A O 1
ATOM 552 N N . ALA A 1 72 ? 13.977 16.292 -13.368 1.00 84.12 72 ALA A N 1
ATOM 553 C CA . ALA A 1 72 ? 13.602 16.023 -14.762 1.00 84.12 72 ALA A CA 1
ATOM 554 C C . ALA A 1 72 ? 14.246 14.735 -15.311 1.00 84.12 72 ALA A C 1
ATOM 556 O O . ALA A 1 72 ? 13.624 14.020 -16.089 1.00 84.12 72 ALA A O 1
ATOM 557 N N . THR A 1 73 ? 15.489 14.445 -14.907 1.00 91.88 73 THR A N 1
ATOM 558 C CA . THR A 1 73 ? 16.232 13.238 -15.305 1.00 91.88 73 THR A CA 1
ATOM 559 C C . THR A 1 73 ? 17.141 12.750 -14.164 1.00 91.88 73 THR A C 1
ATOM 561 O O . THR A 1 73 ? 18.366 12.866 -14.262 1.00 91.88 73 THR A O 1
ATOM 564 N N . PRO A 1 74 ? 16.591 12.260 -13.038 1.00 92.12 74 PRO A N 1
ATOM 565 C CA . PRO A 1 74 ? 17.383 11.881 -11.860 1.00 92.12 74 PRO A CA 1
ATOM 566 C C . PRO A 1 74 ? 18.399 10.756 -12.142 1.00 92.12 74 PRO A C 1
ATOM 568 O O . PRO A 1 74 ? 19.466 10.728 -11.538 1.00 92.12 74 PRO A O 1
ATOM 571 N N . TRP A 1 75 ? 18.133 9.890 -13.128 1.00 94.62 75 TRP A N 1
ATOM 572 C CA . TRP A 1 75 ? 19.062 8.847 -13.590 1.00 94.62 75 TRP A CA 1
ATOM 573 C C . TRP A 1 75 ? 20.319 9.381 -14.300 1.00 94.62 75 TRP A C 1
ATOM 575 O O . TRP A 1 75 ? 21.216 8.603 -14.617 1.00 94.62 75 TRP A O 1
ATOM 585 N N . ASN A 1 76 ? 20.398 10.687 -14.580 1.00 94.25 76 ASN A N 1
ATOM 586 C CA . ASN A 1 76 ? 21.592 11.303 -15.161 1.00 94.25 76 ASN A CA 1
ATOM 587 C C . ASN A 1 76 ? 22.608 11.782 -14.124 1.00 94.25 76 ASN A C 1
ATOM 589 O O . ASN A 1 76 ? 23.619 12.362 -14.511 1.00 94.25 76 ASN A O 1
ATOM 593 N N . ASN A 1 77 ? 22.358 11.545 -12.838 1.00 91.56 77 ASN A N 1
ATOM 594 C CA . ASN A 1 77 ? 23.356 11.785 -11.812 1.00 91.56 77 ASN A CA 1
ATOM 595 C C . ASN A 1 77 ? 24.467 10.723 -11.903 1.00 91.56 77 ASN A C 1
ATOM 597 O O . ASN A 1 77 ? 24.217 9.543 -11.662 1.00 91.56 77 ASN A O 1
ATOM 601 N N . ASP A 1 78 ? 25.681 11.147 -12.256 1.00 89.44 78 ASP A N 1
ATOM 602 C CA . ASP A 1 78 ? 26.838 10.257 -12.390 1.00 89.44 78 ASP A CA 1
ATOM 603 C C . ASP A 1 78 ? 27.411 9.800 -11.036 1.00 89.44 78 ASP A C 1
ATOM 605 O O . ASP A 1 78 ? 28.177 8.840 -11.012 1.00 89.44 78 ASP A O 1
ATOM 609 N N . ASP A 1 79 ? 26.979 10.406 -9.921 1.00 91.31 79 ASP A N 1
ATOM 610 C CA . ASP A 1 79 ? 27.295 9.937 -8.563 1.00 91.31 79 ASP A CA 1
ATOM 611 C C . ASP A 1 79 ? 26.506 8.670 -8.177 1.00 91.31 79 ASP A C 1
ATOM 613 O O . ASP A 1 79 ? 26.772 8.068 -7.139 1.00 91.31 79 ASP A O 1
ATOM 617 N N . LEU A 1 80 ? 25.506 8.276 -8.975 1.00 92.38 80 LEU A N 1
ATOM 618 C CA . LEU A 1 80 ? 24.715 7.071 -8.736 1.00 92.38 80 LEU A CA 1
ATOM 619 C C . LEU A 1 80 ? 25.390 5.825 -9.311 1.00 92.38 80 LEU A C 1
ATOM 621 O O . LEU A 1 80 ? 25.916 5.821 -10.434 1.00 92.38 80 LEU A O 1
ATOM 625 N N . GLU A 1 81 ? 25.246 4.711 -8.602 1.00 93.56 81 GLU A N 1
ATOM 626 C CA . GLU A 1 81 ? 25.651 3.411 -9.119 1.00 93.56 81 GLU A CA 1
ATOM 627 C C . GLU A 1 81 ? 24.846 3.050 -10.387 1.00 93.56 81 GLU A C 1
ATOM 629 O O . GLU A 1 81 ? 23.720 3.526 -10.589 1.00 93.56 81 GLU A O 1
ATOM 634 N N . PRO A 1 82 ? 25.391 2.225 -11.302 1.00 94.25 82 PRO A N 1
ATOM 635 C CA . PRO A 1 82 ? 24.678 1.836 -12.522 1.00 94.25 82 PRO A CA 1
ATOM 636 C C . PRO A 1 82 ? 23.302 1.201 -12.258 1.00 94.25 82 PRO A C 1
ATOM 638 O O . PRO A 1 82 ? 22.354 1.446 -13.001 1.00 94.25 82 PRO A O 1
ATOM 641 N N . GLN A 1 83 ? 23.171 0.429 -11.176 1.00 94.06 83 GLN A N 1
ATOM 642 C CA . GLN A 1 83 ? 21.920 -0.233 -10.786 1.00 94.06 83 GLN A CA 1
ATOM 643 C C . GLN A 1 83 ? 20.848 0.778 -10.357 1.00 94.06 83 GLN A C 1
ATOM 645 O O . GLN A 1 83 ? 19.705 0.697 -10.802 1.00 94.06 83 GLN A O 1
ATOM 650 N N . ASP A 1 84 ? 21.234 1.790 -9.584 1.00 94.94 84 ASP A N 1
ATOM 651 C CA . ASP A 1 84 ? 20.345 2.863 -9.137 1.00 94.94 84 ASP A CA 1
ATOM 652 C C . ASP A 1 84 ? 19.807 3.683 -10.312 1.00 94.94 84 ASP A C 1
ATOM 654 O O . ASP A 1 84 ? 18.622 4.027 -10.374 1.00 94.94 84 ASP A O 1
ATOM 658 N N . ARG A 1 85 ? 20.670 3.960 -11.298 1.00 95.00 85 ARG A N 1
ATOM 659 C CA . ARG A 1 85 ? 20.264 4.611 -12.550 1.00 95.00 85 ARG A CA 1
ATOM 660 C C . ARG A 1 85 ? 19.286 3.741 -13.330 1.00 95.00 85 ARG A C 1
ATOM 662 O O . ARG A 1 85 ? 18.248 4.252 -13.747 1.00 95.00 85 ARG A O 1
ATOM 669 N N . ALA A 1 86 ? 19.563 2.443 -13.465 1.00 95.06 86 ALA A N 1
ATOM 670 C CA . ALA A 1 86 ? 18.662 1.499 -14.125 1.00 95.06 86 ALA A CA 1
ATOM 671 C C . ALA A 1 86 ? 17.286 1.444 -13.437 1.00 95.06 86 ALA A C 1
ATOM 673 O O . ALA A 1 86 ? 16.255 1.479 -14.114 1.00 95.06 86 ALA A O 1
ATOM 674 N N . TYR A 1 87 ? 17.257 1.437 -12.101 1.00 94.88 87 TYR A N 1
ATOM 675 C CA . TYR A 1 87 ? 16.028 1.519 -11.314 1.00 94.88 87 TYR A CA 1
ATOM 676 C C . TYR A 1 87 ? 15.248 2.806 -11.607 1.00 94.88 87 TYR A C 1
ATOM 678 O O . TYR A 1 87 ? 14.060 2.742 -11.929 1.00 94.88 87 TYR A O 1
ATOM 686 N N . LEU A 1 88 ? 15.899 3.973 -11.555 1.00 95.88 88 LEU A N 1
ATOM 687 C CA . LEU A 1 88 ? 15.253 5.264 -11.820 1.00 95.88 88 LEU A CA 1
ATOM 688 C C . LEU A 1 88 ? 14.732 5.379 -13.259 1.00 95.88 88 LEU A C 1
ATOM 690 O O . LEU A 1 88 ? 13.611 5.844 -13.468 1.00 95.88 88 LEU A O 1
ATOM 694 N N . MET A 1 89 ? 15.504 4.912 -14.245 1.00 95.69 89 MET A N 1
ATOM 695 C CA . MET A 1 89 ? 15.066 4.825 -15.642 1.00 95.69 89 MET A CA 1
ATOM 696 C C . MET A 1 89 ? 13.814 3.946 -15.766 1.00 95.69 89 MET A C 1
ATOM 698 O O . MET A 1 89 ? 12.876 4.291 -16.490 1.00 95.69 89 MET A O 1
ATOM 702 N N . ALA A 1 90 ? 13.767 2.820 -15.041 1.00 95.19 90 ALA A N 1
ATOM 703 C CA . ALA A 1 90 ? 12.643 1.885 -15.084 1.00 95.19 90 ALA A CA 1
ATOM 704 C C . ALA A 1 90 ? 11.405 2.435 -14.390 1.00 95.19 90 ALA A C 1
ATOM 706 O O . ALA A 1 90 ? 10.300 2.254 -14.898 1.00 95.19 90 ALA A O 1
ATOM 707 N N . VAL A 1 91 ? 11.574 3.157 -13.283 1.00 94.19 91 VAL A N 1
ATOM 708 C CA . VAL A 1 91 ? 10.490 3.897 -12.629 1.00 94.19 91 VAL A CA 1
ATOM 709 C C . VAL A 1 91 ? 9.900 4.945 -13.574 1.00 94.19 91 VAL A C 1
ATOM 711 O O . VAL A 1 91 ? 8.681 4.997 -13.716 1.00 94.19 91 VAL A O 1
ATOM 714 N N . GLU A 1 92 ? 10.736 5.723 -14.262 1.00 95.31 92 GLU A N 1
ATOM 715 C CA . GLU A 1 92 ? 10.282 6.757 -15.197 1.00 95.31 92 GLU A CA 1
ATOM 716 C C . GLU A 1 92 ? 9.501 6.164 -16.383 1.00 95.31 92 GLU A C 1
ATOM 718 O O . GLU A 1 92 ? 8.396 6.608 -16.708 1.00 95.31 92 GLU A O 1
ATOM 723 N N . ALA A 1 93 ? 10.048 5.132 -17.035 1.00 95.31 93 ALA A N 1
ATOM 724 C CA . ALA A 1 93 ? 9.365 4.460 -18.139 1.00 95.31 93 ALA A CA 1
ATOM 725 C C . ALA A 1 93 ? 8.072 3.769 -17.670 1.00 95.31 93 ALA A C 1
ATOM 727 O O . ALA A 1 93 ? 7.052 3.843 -18.355 1.00 95.31 93 ALA A O 1
ATOM 728 N N . TRP A 1 94 ? 8.078 3.154 -16.482 1.00 95.56 94 TRP A N 1
ATOM 729 C CA . TRP A 1 94 ? 6.889 2.552 -15.878 1.00 95.56 94 TRP A CA 1
ATOM 730 C C . TRP A 1 94 ? 5.783 3.585 -15.674 1.00 95.56 94 TRP A C 1
ATOM 732 O O . TRP A 1 94 ? 4.657 3.367 -16.112 1.00 95.56 94 TRP A O 1
ATOM 742 N N . GLN A 1 95 ? 6.096 4.721 -15.046 1.00 94.31 95 GLN A N 1
ATOM 743 C CA . GLN A 1 95 ? 5.126 5.787 -14.780 1.00 94.31 95 GLN A CA 1
ATOM 744 C C . GLN A 1 95 ? 4.508 6.337 -16.067 1.00 94.31 95 GLN A C 1
ATOM 746 O O . GLN A 1 95 ? 3.295 6.535 -16.115 1.00 94.31 95 GLN A O 1
ATOM 751 N N . HIS A 1 96 ? 5.310 6.508 -17.122 1.00 95.06 96 HIS A N 1
ATOM 752 C CA . HIS A 1 96 ? 4.806 6.896 -18.438 1.00 95.06 96 HIS A CA 1
ATOM 753 C C . HIS A 1 96 ? 3.761 5.903 -18.966 1.00 95.06 96 HIS A C 1
ATOM 755 O O . HIS A 1 96 ? 2.680 6.304 -19.394 1.00 95.06 96 HIS A O 1
ATOM 761 N N . HIS A 1 97 ? 4.049 4.602 -18.869 1.00 96.06 97 HIS A N 1
ATOM 762 C CA . HIS A 1 97 ? 3.144 3.541 -19.318 1.00 96.06 97 HIS A CA 1
ATOM 763 C C . HIS A 1 97 ? 1.858 3.440 -18.497 1.00 96.06 97 HIS A C 1
ATOM 765 O O . HIS A 1 97 ? 0.834 3.010 -19.030 1.00 96.06 97 HIS A O 1
ATOM 771 N N . MET A 1 98 ? 1.865 3.878 -17.237 1.00 95.44 98 MET A N 1
ATOM 772 C CA . MET A 1 98 ? 0.670 3.882 -16.385 1.00 95.44 98 MET A CA 1
ATOM 773 C C . MET A 1 98 ? -0.310 5.027 -16.680 1.00 95.44 98 MET A C 1
ATOM 775 O O . MET A 1 98 ? -1.386 5.045 -16.084 1.00 95.44 98 MET A O 1
ATOM 779 N N . TYR A 1 99 ? 0.007 5.942 -17.603 1.00 91.75 99 TYR A N 1
ATOM 780 C CA . TYR A 1 99 ? -0.904 6.989 -18.075 1.00 91.75 99 TYR A CA 1
ATOM 781 C C . TYR A 1 99 ? -1.446 6.686 -19.493 1.00 91.75 99 TYR A C 1
ATOM 783 O O . TYR A 1 99 ? -0.700 6.173 -20.331 1.00 91.75 99 TYR A O 1
ATOM 791 N N . PRO A 1 100 ? -2.717 7.004 -19.814 1.00 91.50 100 PRO A N 1
ATOM 792 C CA . PRO A 1 100 ? -3.778 7.402 -18.887 1.00 91.50 100 PRO A CA 1
ATOM 793 C C . PRO A 1 100 ? -4.158 6.258 -17.937 1.00 91.50 100 PRO A C 1
ATOM 795 O O . PRO A 1 100 ? -3.900 5.088 -18.228 1.00 91.50 100 PRO A O 1
ATOM 798 N N . ALA A 1 101 ? -4.734 6.625 -16.793 1.00 90.44 101 ALA A N 1
ATOM 799 C CA . ALA A 1 101 ? -5.226 5.675 -15.802 1.00 90.44 101 ALA A CA 1
ATOM 800 C C . ALA A 1 101 ? -6.482 4.930 -16.296 1.00 90.44 101 ALA A C 1
ATOM 802 O O . ALA A 1 101 ? -7.179 5.412 -17.188 1.00 90.44 101 ALA A O 1
ATOM 803 N N . ASP A 1 102 ? -6.763 3.786 -15.671 1.00 87.38 102 ASP A N 1
ATOM 804 C CA . ASP A 1 102 ? -7.943 2.939 -15.887 1.00 87.38 102 ASP A CA 1
ATOM 805 C C . ASP A 1 102 ? -8.110 2.444 -17.344 1.00 87.38 102 ASP A C 1
ATOM 807 O O . ASP A 1 102 ? -9.220 2.274 -17.850 1.00 87.38 102 ASP A O 1
ATOM 811 N N . ASP A 1 103 ? -6.993 2.158 -18.019 1.00 93.50 103 ASP A N 1
ATOM 812 C CA . ASP A 1 103 ? -6.968 1.501 -19.327 1.00 93.50 103 ASP A CA 1
ATOM 813 C C . ASP A 1 103 ? -7.076 -0.020 -19.148 1.00 93.50 103 ASP A C 1
ATOM 815 O O . ASP A 1 103 ? -6.154 -0.697 -18.685 1.00 93.50 103 ASP A O 1
ATOM 819 N N . TRP A 1 104 ? -8.213 -0.583 -19.555 1.00 92.81 104 TRP A N 1
ATOM 820 C CA . TRP A 1 104 ? -8.515 -2.004 -19.371 1.00 92.81 104 TRP A CA 1
ATOM 821 C C . TRP A 1 104 ? -7.526 -2.937 -20.074 1.00 92.81 104 TRP A C 1
ATOM 823 O O . TRP A 1 104 ? -7.260 -4.029 -19.571 1.00 92.81 104 TRP A O 1
ATOM 833 N N . SER A 1 105 ? -6.950 -2.519 -21.205 1.00 93.44 105 SER A N 1
ATOM 834 C CA . SER A 1 105 ? -5.974 -3.343 -21.926 1.00 93.44 105 SER A CA 1
ATOM 835 C C . SER A 1 105 ? -4.690 -3.480 -21.109 1.00 93.44 105 SER A C 1
ATOM 837 O O . SER A 1 105 ? -4.144 -4.575 -20.973 1.00 93.44 105 SER A O 1
ATOM 839 N N . LYS A 1 106 ? -4.240 -2.379 -20.497 1.00 95.94 106 LYS A N 1
ATOM 840 C CA . LYS A 1 106 ? -3.076 -2.359 -19.601 1.00 95.94 106 LYS A CA 1
ATOM 841 C C . LYS A 1 106 ? -3.351 -3.123 -18.313 1.00 95.94 106 LYS A C 1
ATOM 843 O O . LYS A 1 106 ? -2.524 -3.921 -17.877 1.00 95.94 106 LYS A O 1
ATOM 848 N N . ALA A 1 107 ? -4.527 -2.912 -17.732 1.00 95.06 107 ALA A N 1
ATOM 849 C CA . ALA A 1 107 ? -4.931 -3.564 -16.498 1.00 95.06 107 ALA A CA 1
ATOM 850 C C . ALA A 1 107 ? -5.015 -5.095 -16.656 1.00 95.06 107 ALA A C 1
ATOM 852 O O . ALA A 1 107 ? -4.535 -5.828 -15.795 1.00 95.06 107 ALA A O 1
ATOM 853 N N . SER A 1 108 ? -5.516 -5.586 -17.797 1.00 95.31 108 SER A N 1
ATOM 854 C CA . SER A 1 108 ? -5.532 -7.019 -18.128 1.00 95.31 108 SER A CA 1
ATOM 855 C C . SER A 1 108 ? -4.121 -7.619 -18.215 1.00 95.31 108 SER A C 1
ATOM 857 O O . SER A 1 108 ? -3.868 -8.699 -17.676 1.00 95.31 108 SER A O 1
ATOM 859 N N . VAL A 1 109 ? -3.167 -6.900 -18.822 1.00 96.44 109 VAL A N 1
ATOM 860 C CA . VAL A 1 109 ? -1.753 -7.317 -18.858 1.00 96.44 109 VAL A CA 1
ATOM 861 C C . VAL A 1 109 ? -1.165 -7.386 -17.446 1.00 96.44 109 VAL A C 1
ATOM 863 O O . VAL A 1 109 ? -0.549 -8.391 -17.098 1.00 96.44 109 VAL A O 1
ATOM 866 N N . LEU A 1 110 ? -1.383 -6.363 -16.614 1.00 97.75 110 LEU A N 1
ATOM 867 C CA . LEU A 1 110 ? -0.895 -6.340 -15.229 1.00 97.75 110 LEU A CA 1
ATOM 868 C C . LEU A 1 110 ? -1.500 -7.469 -14.385 1.00 97.75 110 LEU A C 1
ATOM 870 O O . LEU A 1 110 ? -0.783 -8.104 -13.613 1.00 97.75 110 LEU A O 1
ATOM 874 N N . LEU A 1 111 ? -2.790 -7.763 -14.561 1.00 97.31 111 LEU A N 1
ATOM 875 C CA . LEU A 1 111 ? -3.455 -8.864 -13.867 1.00 97.31 111 LEU A CA 1
ATOM 876 C C . LEU A 1 111 ? -2.893 -10.227 -14.292 1.00 97.31 111 LEU A C 1
ATOM 878 O O . LEU A 1 111 ? -2.697 -11.105 -13.453 1.00 97.31 111 LEU A O 1
ATOM 882 N N . ASN A 1 112 ? -2.598 -10.408 -15.580 1.00 97.12 112 ASN A N 1
ATOM 883 C CA . ASN A 1 112 ? -1.959 -11.628 -16.068 1.00 97.12 112 ASN A CA 1
ATOM 884 C C . ASN A 1 112 ? -0.536 -11.788 -15.521 1.00 97.12 112 ASN A C 1
ATOM 886 O O . ASN A 1 112 ? -0.180 -12.890 -15.110 1.00 97.12 112 ASN A O 1
ATOM 890 N N . LEU A 1 113 ? 0.241 -10.703 -15.441 1.00 97.38 113 LEU A N 1
ATOM 891 C CA . LEU A 1 113 ? 1.550 -10.722 -14.781 1.00 97.38 113 LEU A CA 1
ATOM 892 C C . LEU A 1 113 ? 1.425 -11.083 -13.299 1.00 97.38 113 LEU A C 1
ATOM 894 O O . LEU A 1 113 ? 2.203 -11.895 -12.807 1.00 97.38 113 LEU A O 1
ATOM 898 N N . LEU A 1 114 ? 0.416 -10.555 -12.598 1.00 97.81 114 LEU A N 1
ATOM 899 C CA . LEU A 1 114 ? 0.201 -10.868 -11.184 1.00 97.81 114 LEU A CA 1
ATOM 900 C C . LEU A 1 114 ? -0.093 -12.356 -10.971 1.00 97.81 114 LEU A C 1
ATOM 902 O O . LEU A 1 114 ? 0.467 -12.960 -10.065 1.00 97.81 114 LEU A O 1
ATOM 906 N N . ARG A 1 115 ? -0.925 -12.958 -11.830 1.00 96.38 115 ARG A N 1
ATOM 907 C CA . ARG A 1 115 ? -1.246 -14.397 -11.778 1.00 96.38 115 ARG A CA 1
ATOM 908 C C . ARG A 1 115 ? -0.032 -15.297 -12.014 1.00 96.38 115 ARG A C 1
ATOM 910 O O . ARG A 1 115 ? -0.029 -16.434 -11.558 1.00 96.38 115 ARG A O 1
ATOM 917 N N . GLN A 1 116 ? 0.946 -14.821 -12.780 1.00 96.06 116 GLN A N 1
ATOM 918 C CA . GLN A 1 116 ? 2.140 -15.583 -13.151 1.00 96.06 116 GLN A CA 1
ATOM 919 C C . GLN A 1 116 ? 3.304 -15.374 -12.180 1.00 96.06 116 GLN A C 1
ATOM 921 O O . GLN A 1 116 ? 4.206 -16.208 -12.129 1.00 96.06 116 GLN A O 1
ATOM 926 N N . SER A 1 117 ? 3.306 -14.269 -11.435 1.00 95.25 117 SER A N 1
ATOM 927 C CA . SER A 1 117 ? 4.401 -13.933 -10.535 1.00 95.25 117 SER A CA 1
ATOM 928 C C . SER A 1 117 ? 4.339 -14.744 -9.240 1.00 95.25 117 SER A C 1
ATOM 930 O O . SER A 1 117 ? 3.307 -14.807 -8.569 1.00 95.25 117 SER A O 1
ATOM 932 N N . SER A 1 118 ? 5.480 -15.327 -8.875 1.00 92.75 118 SER A N 1
ATOM 933 C CA . SER A 1 118 ? 5.724 -15.955 -7.573 1.00 92.75 118 SER A CA 1
ATOM 934 C C . SER A 1 118 ? 6.645 -15.119 -6.676 1.00 92.75 118 SER A C 1
ATOM 936 O O . SER A 1 118 ? 6.974 -15.547 -5.572 1.00 92.75 118 SER A O 1
ATOM 938 N N . ASP A 1 119 ? 7.130 -13.973 -7.163 1.00 94.31 119 ASP A N 1
ATOM 939 C CA . ASP A 1 119 ? 7.998 -13.078 -6.403 1.00 94.31 119 ASP A CA 1
ATOM 940 C C . ASP A 1 119 ? 7.159 -12.039 -5.648 1.00 94.31 119 ASP A C 1
ATOM 942 O O . ASP A 1 119 ? 6.363 -11.296 -6.225 1.00 94.31 119 ASP A O 1
ATOM 946 N N . LYS A 1 120 ? 7.353 -11.956 -4.331 1.00 94.50 120 LYS A N 1
ATOM 947 C CA . LYS A 1 120 ? 6.546 -11.080 -3.472 1.00 94.50 120 LYS A CA 1
ATOM 948 C C . LYS A 1 120 ? 6.724 -9.586 -3.757 1.00 94.50 120 LYS A C 1
ATOM 950 O O . LYS A 1 120 ? 5.801 -8.803 -3.506 1.00 94.50 120 LYS A O 1
ATOM 955 N N . LEU A 1 121 ? 7.899 -9.160 -4.227 1.00 93.12 121 LEU A N 1
ATOM 956 C CA . LEU A 1 121 ? 8.155 -7.759 -4.561 1.00 93.12 121 LEU A CA 1
ATOM 957 C C . LEU A 1 121 ? 7.468 -7.413 -5.879 1.00 93.12 121 LEU A C 1
ATOM 959 O O . LEU A 1 121 ? 6.781 -6.393 -5.946 1.00 93.12 121 LEU A O 1
ATOM 963 N N . GLU A 1 122 ? 7.563 -8.288 -6.882 1.00 96.06 122 GLU A N 1
ATOM 964 C CA . GLU A 1 122 ? 6.811 -8.159 -8.132 1.00 96.06 122 GLU A CA 1
ATOM 965 C C . GLU A 1 122 ? 5.304 -8.076 -7.867 1.00 96.06 122 GLU A C 1
ATOM 967 O O . GLU A 1 122 ? 4.652 -7.122 -8.300 1.00 96.06 122 GLU A O 1
ATOM 972 N N . GLN A 1 123 ? 4.757 -9.018 -7.091 1.00 97.69 123 GLN A N 1
ATOM 973 C CA . GLN A 1 123 ? 3.346 -9.019 -6.704 1.00 97.69 123 GLN A CA 1
ATOM 974 C C . GLN A 1 123 ? 2.960 -7.713 -5.995 1.00 97.69 123 GLN A C 1
ATOM 976 O O . GLN A 1 123 ? 1.955 -7.092 -6.341 1.00 97.69 123 GLN A O 1
ATOM 981 N N . SER A 1 124 ? 3.778 -7.230 -5.056 1.00 94.81 124 SER A N 1
ATOM 982 C CA . SER A 1 124 ? 3.525 -5.967 -4.347 1.00 94.81 124 SER A CA 1
ATOM 983 C C . SER A 1 124 ? 3.507 -4.754 -5.286 1.00 94.81 124 SER A C 1
ATOM 985 O O . SER A 1 124 ? 2.629 -3.892 -5.167 1.00 94.81 124 SER A O 1
ATOM 987 N N . VAL A 1 125 ? 4.440 -4.683 -6.242 1.00 95.12 125 VAL A N 1
ATOM 988 C CA . VAL A 1 125 ? 4.494 -3.614 -7.253 1.00 95.12 125 VAL A CA 1
ATOM 989 C C . VAL A 1 125 ? 3.272 -3.667 -8.171 1.00 95.12 125 VAL A C 1
ATOM 991 O O . VAL A 1 125 ? 2.676 -2.622 -8.451 1.00 95.12 125 VAL A O 1
ATOM 994 N N . LEU A 1 126 ? 2.873 -4.860 -8.612 1.00 97.94 126 LEU A N 1
ATOM 995 C CA . LEU A 1 126 ? 1.711 -5.069 -9.475 1.00 97.94 126 LEU A CA 1
ATOM 996 C C . LEU A 1 126 ? 0.407 -4.691 -8.765 1.00 97.94 126 LEU A C 1
ATOM 998 O O . LEU A 1 126 ? -0.362 -3.894 -9.302 1.00 97.94 126 LEU A O 1
ATOM 1002 N N . ILE A 1 127 ? 0.195 -5.164 -7.531 1.00 97.62 127 ILE A N 1
ATOM 1003 C CA . ILE A 1 127 ? -0.971 -4.805 -6.708 1.00 97.62 127 ILE A CA 1
ATOM 1004 C C . ILE A 1 127 ? -1.035 -3.286 -6.513 1.00 97.62 127 ILE A C 1
ATOM 1006 O O . ILE A 1 127 ? -2.068 -2.669 -6.777 1.00 97.62 127 ILE A O 1
ATOM 1010 N N . GLY A 1 128 ? 0.074 -2.659 -6.108 1.00 95.00 128 GLY A N 1
ATOM 1011 C CA . GLY A 1 128 ? 0.134 -1.209 -5.919 1.00 95.00 128 GLY A CA 1
ATOM 1012 C C . GLY A 1 128 ? -0.152 -0.427 -7.205 1.00 95.00 128 GLY A C 1
ATOM 1013 O O . GLY A 1 128 ? -0.847 0.587 -7.171 1.00 95.00 128 GLY A O 1
ATOM 1014 N N . THR A 1 129 ? 0.336 -0.907 -8.348 1.00 95.69 129 THR A N 1
ATOM 1015 C CA . THR A 1 129 ? 0.109 -0.264 -9.651 1.00 95.69 129 THR A CA 1
ATOM 1016 C C . THR A 1 129 ? -1.351 -0.371 -10.089 1.00 95.69 129 THR A C 1
ATOM 1018 O O . THR A 1 129 ? -1.937 0.625 -10.515 1.00 95.69 129 THR A O 1
ATOM 1021 N N . MET A 1 130 ? -1.973 -1.541 -9.930 1.00 95.56 130 MET A N 1
ATOM 1022 C CA . MET A 1 130 ? -3.391 -1.715 -10.256 1.00 95.56 130 MET A CA 1
ATOM 1023 C C . MET A 1 130 ? -4.286 -0.828 -9.385 1.00 95.56 130 MET A C 1
ATOM 1025 O O . MET A 1 130 ? -5.194 -0.185 -9.897 1.00 95.56 130 MET A O 1
ATOM 1029 N N . VAL A 1 131 ? -4.010 -0.728 -8.081 1.00 94.31 131 VAL A N 1
ATOM 1030 C CA . VAL A 1 131 ? -4.804 0.112 -7.166 1.00 94.31 131 VAL A CA 1
ATOM 1031 C 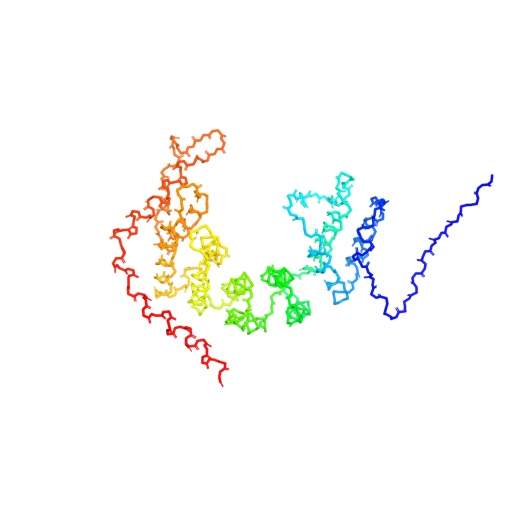C . VAL A 1 131 ? -4.714 1.596 -7.518 1.00 94.31 131 VAL A C 1
ATOM 1033 O O . VAL A 1 131 ? -5.720 2.300 -7.435 1.00 94.31 131 VAL A O 1
ATOM 1036 N N . ASN A 1 132 ? -3.522 2.072 -7.884 1.00 92.81 132 ASN A N 1
ATOM 1037 C CA . ASN A 1 132 ? -3.257 3.502 -8.050 1.00 92.81 132 ASN A CA 1
ATOM 1038 C C . ASN A 1 132 ? -3.453 4.016 -9.478 1.00 92.81 132 ASN A C 1
ATOM 1040 O O . ASN A 1 132 ? -3.523 5.229 -9.674 1.00 92.81 132 ASN A O 1
ATOM 1044 N N . SER A 1 133 ? -3.459 3.142 -10.485 1.00 93.69 133 SER A N 1
ATOM 1045 C CA . SER A 1 133 ? -3.423 3.598 -11.879 1.00 93.69 133 SER A CA 1
ATOM 1046 C C . SER A 1 133 ? -4.205 2.739 -12.856 1.00 93.69 133 SER A C 1
ATOM 1048 O O . SER A 1 133 ? -4.691 3.280 -13.836 1.00 93.69 133 SER A O 1
ATOM 1050 N N . GLN A 1 134 ? -4.302 1.427 -12.654 1.00 94.19 134 GLN A N 1
ATOM 1051 C CA . GLN A 1 134 ? -4.823 0.513 -13.678 1.00 94.19 134 GLN A CA 1
ATOM 1052 C C . GLN A 1 134 ? -5.719 -0.546 -13.040 1.00 94.19 134 GLN A C 1
ATOM 1054 O O . GLN A 1 134 ? -5.380 -1.729 -13.007 1.00 94.19 134 GLN A O 1
ATOM 1059 N N . TRP A 1 135 ? -6.837 -0.116 -12.459 1.00 94.06 135 TRP A N 1
ATOM 1060 C CA . TRP A 1 135 ? -7.741 -1.053 -11.807 1.00 94.06 135 TRP A CA 1
ATOM 1061 C C . TRP A 1 135 ? -8.568 -1.811 -12.836 1.00 94.06 135 TRP A C 1
ATOM 1063 O O . TRP A 1 135 ? -9.054 -1.234 -13.808 1.00 94.06 135 TRP A O 1
ATOM 1073 N N . TYR A 1 136 ? -8.798 -3.089 -12.564 1.00 91.94 136 TYR A N 1
ATOM 1074 C CA . TYR A 1 136 ? -9.638 -3.945 -13.383 1.00 91.94 136 TYR A CA 1
ATOM 1075 C C . TYR A 1 136 ? -10.613 -4.709 -12.487 1.00 91.94 136 TYR A C 1
ATOM 1077 O O . TYR A 1 136 ? -10.157 -5.265 -11.489 1.00 91.94 136 TYR A O 1
ATOM 1085 N N . PRO A 1 137 ? -11.920 -4.758 -12.800 1.00 92.12 137 PRO A N 1
ATOM 1086 C CA . PRO A 1 137 ? -12.894 -5.466 -11.967 1.00 92.12 137 PRO A CA 1
ATOM 1087 C C . PRO A 1 137 ? -12.520 -6.929 -11.686 1.00 92.12 137 PRO A C 1
ATOM 1089 O O . PRO A 1 137 ? -12.574 -7.353 -10.537 1.00 92.12 137 PRO A O 1
ATOM 1092 N N . ASP A 1 138 ? -12.010 -7.662 -12.681 1.00 93.31 138 ASP A N 1
ATOM 1093 C CA . ASP A 1 138 ? -11.592 -9.066 -12.514 1.00 93.31 138 ASP A CA 1
ATOM 1094 C C . ASP A 1 138 ? -10.389 -9.245 -11.564 1.00 93.31 138 ASP A C 1
ATOM 1096 O O . ASP A 1 138 ? -10.016 -10.373 -11.230 1.00 93.31 138 ASP A O 1
ATOM 1100 N N . ALA A 1 139 ? -9.743 -8.154 -11.135 1.00 95.69 139 ALA A N 1
ATOM 1101 C CA . ALA A 1 139 ? -8.711 -8.211 -10.108 1.00 95.69 139 ALA A CA 1
ATOM 1102 C C . ALA A 1 139 ? -9.291 -8.522 -8.719 1.00 95.69 139 ALA A C 1
ATOM 1104 O O . ALA A 1 139 ? -8.555 -9.039 -7.885 1.00 95.69 139 ALA A O 1
ATOM 1105 N N . GLU A 1 140 ? -10.576 -8.245 -8.462 1.00 96.50 140 GLU A N 1
ATOM 1106 C CA . GLU A 1 140 ? -11.227 -8.510 -7.170 1.00 96.50 140 GLU A CA 1
ATOM 1107 C C . GLU A 1 140 ? -11.086 -9.982 -6.759 1.00 96.50 140 GLU A C 1
ATOM 1109 O O . GLU A 1 140 ? -10.509 -10.275 -5.710 1.00 96.50 140 GLU A O 1
ATOM 1114 N N . ASP A 1 141 ? -11.503 -10.911 -7.622 1.00 95.44 141 ASP A N 1
ATOM 1115 C CA . ASP A 1 141 ? -11.441 -12.350 -7.340 1.00 95.44 141 ASP A CA 1
ATOM 1116 C C . ASP A 1 141 ? -10.001 -12.839 -7.157 1.00 95.44 141 ASP A C 1
ATOM 1118 O O . ASP A 1 141 ? -9.703 -13.605 -6.239 1.00 95.44 141 ASP A O 1
ATOM 1122 N N . VAL A 1 142 ? -9.077 -12.365 -7.999 1.00 96.75 142 VAL A N 1
ATOM 1123 C CA . VAL A 1 142 ? -7.659 -12.747 -7.915 1.00 96.75 142 VAL A CA 1
ATOM 1124 C C . VAL A 1 142 ? -7.057 -12.286 -6.589 1.00 96.75 142 VAL A C 1
ATOM 1126 O O . VAL A 1 142 ? -6.429 -13.077 -5.887 1.00 96.75 142 VAL A O 1
ATOM 1129 N N . LEU A 1 143 ? -7.280 -11.026 -6.211 1.00 97.81 143 LEU A N 1
ATOM 1130 C CA . LEU A 1 143 ? -6.765 -10.466 -4.963 1.00 97.81 143 LEU A CA 1
ATOM 1131 C C . LEU A 1 143 ? -7.413 -11.119 -3.739 1.00 97.81 143 LEU A C 1
ATOM 1133 O O . LEU A 1 143 ? -6.741 -11.314 -2.726 1.00 97.81 143 LEU A O 1
ATOM 1137 N N . LEU A 1 144 ? -8.688 -11.496 -3.821 1.00 97.06 144 LEU A N 1
ATOM 1138 C CA . LEU A 1 144 ? -9.364 -12.212 -2.746 1.00 97.06 144 LEU A CA 1
ATOM 1139 C C . LEU A 1 144 ? -8.776 -13.610 -2.536 1.00 97.06 144 LEU A C 1
ATOM 1141 O O . LEU A 1 144 ? -8.482 -13.977 -1.396 1.00 97.06 144 LEU A O 1
ATOM 1145 N N . VAL A 1 145 ? -8.528 -14.356 -3.616 1.00 96.31 145 VAL A N 1
ATOM 1146 C CA . VAL A 1 145 ? -7.845 -15.658 -3.547 1.00 96.31 145 VAL A CA 1
ATOM 1147 C C . VAL A 1 145 ? -6.457 -15.506 -2.923 1.00 96.31 145 VAL A C 1
ATOM 1149 O O . VAL A 1 145 ? -6.124 -16.253 -2.002 1.00 96.31 145 VAL A O 1
ATOM 1152 N N . MET A 1 146 ? -5.676 -14.507 -3.346 1.00 97.19 146 MET A N 1
ATOM 1153 C CA . MET A 1 146 ? -4.360 -14.227 -2.756 1.00 97.19 146 MET A CA 1
ATOM 1154 C C . MET A 1 146 ? -4.460 -13.896 -1.260 1.00 97.19 146 MET A C 1
ATOM 1156 O O . MET A 1 146 ? -3.721 -14.454 -0.457 1.00 97.19 146 MET A O 1
ATOM 1160 N N . ALA A 1 147 ? -5.402 -13.041 -0.849 1.00 97.25 147 ALA A N 1
ATOM 1161 C CA . ALA A 1 147 ? -5.576 -12.652 0.553 1.00 97.25 147 ALA A CA 1
ATOM 1162 C C . ALA A 1 147 ? -5.987 -13.832 1.462 1.00 97.25 147 ALA A C 1
ATOM 1164 O O . ALA A 1 147 ? -5.564 -13.908 2.625 1.00 97.25 147 ALA A O 1
ATOM 1165 N N . LEU A 1 148 ? -6.785 -14.770 0.943 1.00 95.94 148 LEU A N 1
ATOM 1166 C CA . LEU A 1 148 ? -7.245 -15.961 1.665 1.00 95.94 148 LEU A CA 1
ATOM 1167 C C . LEU A 1 148 ? -6.219 -17.106 1.680 1.00 95.94 148 LEU A C 1
ATOM 1169 O O . LEU A 1 148 ? -6.269 -17.944 2.587 1.00 95.94 148 LEU A O 1
ATOM 1173 N N . ASN A 1 149 ? -5.288 -17.148 0.724 1.00 95.50 149 ASN A N 1
ATOM 1174 C CA . ASN A 1 149 ? -4.279 -18.199 0.633 1.00 95.50 149 ASN A CA 1
ATOM 1175 C C . ASN A 1 149 ? -3.319 -18.150 1.833 1.00 95.50 149 ASN A C 1
ATOM 1177 O O . ASN A 1 149 ? -2.567 -17.198 2.007 1.00 95.50 149 ASN A O 1
ATOM 1181 N N . LYS A 1 150 ? -3.325 -19.189 2.676 1.00 94.69 150 LYS A N 1
ATOM 1182 C CA . LYS A 1 150 ? -2.488 -19.242 3.887 1.00 94.69 150 LYS A CA 1
ATOM 1183 C C . LYS A 1 150 ? -1.010 -19.508 3.609 1.00 94.69 150 LYS A C 1
ATOM 1185 O O . LYS A 1 150 ? -0.201 -19.175 4.468 1.00 94.69 150 LYS A O 1
ATOM 1190 N N . GLU A 1 151 ? -0.691 -20.062 2.443 1.00 95.00 151 GLU A N 1
ATOM 1191 C CA . GLU A 1 151 ? 0.685 -20.318 2.001 1.00 95.00 151 GLU A CA 1
ATOM 1192 C C . GLU A 1 151 ? 1.316 -19.092 1.318 1.00 95.00 151 GLU A C 1
ATOM 1194 O O . GLU A 1 151 ? 2.513 -19.088 1.049 1.00 95.00 151 GLU A O 1
ATOM 1199 N N . GLU A 1 152 ? 0.522 -18.054 1.031 1.00 95.75 152 GLU A N 1
ATOM 1200 C CA . GLU A 1 152 ? 1.002 -16.804 0.437 1.00 95.75 152 GLU A CA 1
ATOM 1201 C C . GLU A 1 152 ? 1.758 -15.945 1.463 1.00 95.75 152 GLU A C 1
ATOM 1203 O O . GLU A 1 152 ? 1.412 -15.922 2.653 1.00 95.75 152 GLU A O 1
ATOM 1208 N N . ASP A 1 153 ? 2.764 -15.195 0.999 1.00 96.44 153 ASP A N 1
ATOM 1209 C CA . ASP A 1 153 ? 3.529 -14.280 1.849 1.00 96.44 153 ASP A CA 1
ATOM 1210 C C . ASP A 1 153 ? 2.590 -13.266 2.525 1.00 96.44 153 ASP A C 1
ATOM 1212 O O . ASP A 1 153 ? 1.704 -12.664 1.911 1.00 96.44 153 ASP A O 1
ATOM 1216 N N . LEU A 1 154 ? 2.774 -13.068 3.832 1.00 96.31 154 LEU A N 1
ATOM 1217 C CA . LEU A 1 154 ? 1.855 -12.264 4.630 1.00 96.31 154 LEU A CA 1
ATOM 1218 C C . LEU A 1 154 ? 1.779 -10.798 4.161 1.00 96.31 154 LEU A C 1
ATOM 1220 O O . LEU A 1 154 ? 0.709 -10.191 4.241 1.00 96.31 154 LEU A O 1
ATOM 1224 N N . GLU A 1 155 ? 2.869 -10.2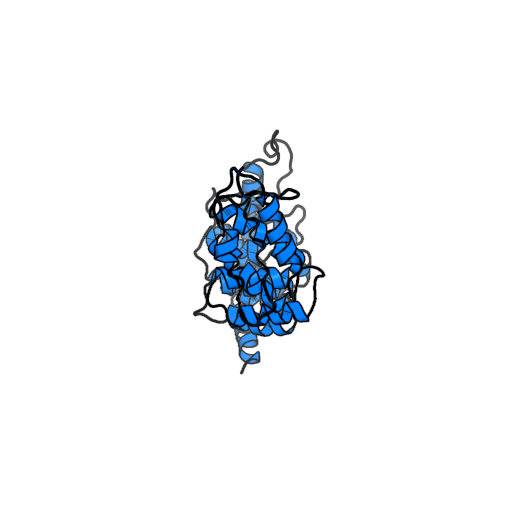25 3.639 1.00 95.62 155 GLU A N 1
ATOM 1225 C CA . GLU A 1 155 ? 2.855 -8.864 3.090 1.00 95.62 155 GLU A CA 1
ATOM 1226 C C . GLU A 1 155 ? 2.063 -8.780 1.783 1.00 95.62 155 GLU A C 1
ATOM 1228 O O . GLU A 1 155 ? 1.374 -7.781 1.555 1.00 95.62 155 GLU A O 1
ATOM 1233 N N . VAL A 1 156 ? 2.089 -9.835 0.968 1.00 97.44 156 VAL A N 1
ATOM 1234 C CA . VAL A 1 156 ? 1.294 -9.940 -0.264 1.00 97.44 156 VAL A CA 1
ATOM 1235 C C . VAL A 1 156 ? -0.186 -10.058 0.082 1.00 97.44 156 VAL A C 1
ATOM 1237 O O . VAL A 1 156 ? -1.003 -9.292 -0.433 1.00 97.44 156 VAL A O 1
ATOM 1240 N N . ARG A 1 157 ? -0.538 -10.926 1.040 1.00 98.12 157 ARG A N 1
ATOM 1241 C CA . ARG A 1 157 ? -1.914 -11.046 1.552 1.00 98.12 157 ARG A CA 1
ATOM 1242 C C . ARG A 1 157 ? -2.438 -9.711 2.075 1.00 98.12 157 ARG A C 1
ATOM 1244 O O . ARG A 1 157 ? -3.566 -9.313 1.776 1.00 98.12 157 ARG A O 1
ATOM 1251 N N . ARG A 1 158 ? -1.608 -8.982 2.828 1.00 97.69 158 ARG A N 1
ATOM 1252 C CA . ARG A 1 158 ? -1.926 -7.640 3.332 1.00 97.69 158 ARG A CA 1
ATOM 1253 C C . ARG A 1 158 ? -2.106 -6.634 2.194 1.00 97.69 158 ARG A C 1
ATOM 1255 O O . ARG A 1 158 ? -3.047 -5.839 2.234 1.00 97.69 158 ARG A O 1
ATOM 1262 N N . ALA A 1 159 ? -1.219 -6.633 1.200 1.00 97.62 159 ALA A N 1
ATOM 1263 C CA . ALA A 1 159 ? -1.324 -5.757 0.038 1.00 97.62 159 ALA A CA 1
ATOM 1264 C C . ALA A 1 159 ? -2.624 -6.018 -0.737 1.00 97.62 159 ALA A C 1
ATOM 1266 O O . ALA A 1 159 ? -3.342 -5.065 -1.041 1.00 97.62 159 ALA A O 1
ATOM 1267 N N . ALA A 1 160 ? -2.974 -7.287 -0.958 1.00 98.19 160 ALA A N 1
ATOM 1268 C CA . ALA A 1 160 ? -4.213 -7.692 -1.608 1.00 98.19 160 ALA A CA 1
ATOM 1269 C C . ALA A 1 160 ? -5.455 -7.243 -0.817 1.00 98.19 160 ALA A C 1
ATOM 1271 O O . ALA A 1 160 ? -6.346 -6.606 -1.377 1.00 98.19 160 ALA A O 1
ATOM 1272 N N . ALA A 1 161 ? -5.485 -7.446 0.504 1.00 97.94 161 ALA A N 1
ATOM 1273 C CA . ALA A 1 161 ? -6.578 -6.946 1.340 1.00 97.94 161 ALA A CA 1
ATOM 1274 C C . ALA A 1 161 ? -6.677 -5.409 1.331 1.00 97.94 161 ALA A C 1
ATOM 1276 O O . ALA A 1 161 ? -7.774 -4.861 1.244 1.00 97.94 161 ALA A O 1
ATOM 1277 N N . SER A 1 162 ? -5.548 -4.691 1.366 1.00 97.50 162 SER A N 1
ATOM 1278 C CA . SER A 1 162 ? -5.540 -3.226 1.234 1.00 97.50 162 SER A CA 1
ATOM 1279 C C . SER A 1 162 ? -6.092 -2.777 -0.124 1.00 97.50 162 SER A C 1
ATOM 1281 O O . SER A 1 162 ? -6.849 -1.809 -0.180 1.00 97.50 162 SER A O 1
ATOM 1283 N N . ALA A 1 163 ? -5.768 -3.493 -1.204 1.00 97.12 163 ALA A N 1
ATOM 1284 C CA . ALA A 1 163 ? -6.282 -3.228 -2.544 1.00 97.12 163 ALA A CA 1
ATOM 1285 C C . ALA A 1 163 ? -7.803 -3.418 -2.633 1.00 97.12 163 ALA A C 1
ATOM 1287 O O . ALA A 1 163 ? -8.500 -2.515 -3.103 1.00 97.12 163 ALA A O 1
ATOM 1288 N N . LEU A 1 164 ? -8.321 -4.527 -2.094 1.00 97.38 164 LEU A N 1
ATOM 1289 C CA . LEU A 1 164 ? -9.760 -4.793 -1.995 1.00 97.38 164 LEU A CA 1
ATOM 1290 C C . LEU A 1 164 ? -10.473 -3.683 -1.213 1.00 97.38 164 LEU A C 1
ATOM 1292 O O . LEU A 1 164 ? -11.433 -3.093 -1.705 1.00 97.38 164 LEU A O 1
ATOM 1296 N N . LEU A 1 165 ? -9.939 -3.290 -0.050 1.00 96.81 165 LEU A N 1
ATOM 1297 C CA . LEU A 1 165 ? -10.475 -2.162 0.716 1.00 96.81 165 LEU A CA 1
ATOM 1298 C C . LEU A 1 165 ? -10.427 -0.835 -0.047 1.00 96.81 165 LEU A C 1
ATOM 1300 O O . LEU A 1 165 ? -11.257 0.025 0.225 1.00 96.81 165 LEU A O 1
ATOM 1304 N N . SER A 1 166 ? -9.461 -0.633 -0.951 1.00 95.31 166 SER A N 1
ATOM 1305 C CA . SER A 1 166 ? -9.284 0.604 -1.726 1.00 95.31 166 SER A CA 1
ATOM 1306 C C . SER A 1 166 ? -10.176 0.694 -2.961 1.00 95.31 166 SER A C 1
ATOM 1308 O O . SER A 1 166 ? -10.531 1.812 -3.338 1.00 95.31 166 SER A O 1
ATOM 1310 N N . ARG A 1 167 ? -10.564 -0.430 -3.572 1.00 94.75 167 ARG A N 1
ATOM 1311 C CA . ARG A 1 167 ? -11.252 -0.433 -4.877 1.00 94.75 167 ARG A CA 1
ATOM 1312 C C . ARG A 1 167 ? -12.588 -1.181 -4.917 1.00 94.75 167 ARG A C 1
ATOM 1314 O O . ARG A 1 167 ? -13.360 -0.929 -5.833 1.00 94.75 167 ARG A O 1
ATOM 1321 N N . CYS A 1 168 ? -12.880 -2.019 -3.926 1.00 95.56 168 CYS A N 1
ATOM 1322 C CA . CYS A 1 168 ? -14.109 -2.821 -3.838 1.00 95.56 168 CYS A CA 1
ATOM 1323 C C . CYS A 1 168 ? -14.955 -2.386 -2.628 1.00 95.56 168 CYS A C 1
ATOM 1325 O O . CYS A 1 168 ? -14.591 -1.428 -1.940 1.00 95.56 168 CYS A O 1
ATOM 1327 N N . GLU A 1 169 ? -16.068 -3.063 -2.334 1.00 94.94 169 GLU A N 1
ATOM 1328 C CA . GLU A 1 169 ? -16.936 -2.740 -1.191 1.00 94.94 169 GLU A CA 1
ATOM 1329 C C . GLU A 1 169 ? -16.200 -2.889 0.153 1.00 94.94 169 GLU A C 1
ATOM 1331 O O . GLU A 1 169 ? -15.930 -3.984 0.641 1.00 94.94 169 GLU A O 1
ATOM 1336 N N . ILE A 1 170 ? -15.855 -1.759 0.781 1.00 95.50 170 ILE A N 1
ATOM 1337 C CA . ILE A 1 170 ? -14.965 -1.736 1.954 1.00 95.50 170 ILE A CA 1
ATOM 1338 C C . ILE A 1 170 ? -15.545 -2.509 3.145 1.00 95.50 170 ILE A C 1
ATOM 1340 O O . ILE A 1 170 ? -14.793 -3.105 3.917 1.00 95.50 170 ILE A O 1
ATOM 1344 N N . ASP A 1 171 ? -16.872 -2.505 3.297 1.00 94.56 171 ASP A N 1
ATOM 1345 C CA . ASP A 1 171 ? -17.541 -3.202 4.393 1.00 94.56 171 ASP A CA 1
ATOM 1346 C C . ASP A 1 171 ? -17.417 -4.724 4.260 1.00 94.56 171 ASP A C 1
ATOM 1348 O O . ASP A 1 171 ? -17.248 -5.419 5.259 1.00 94.56 171 ASP A O 1
ATOM 1352 N N . GLU A 1 172 ? -17.414 -5.241 3.032 1.00 94.75 172 GLU A N 1
ATOM 1353 C CA . GLU A 1 172 ? -17.281 -6.671 2.767 1.00 94.75 172 GLU A CA 1
ATOM 1354 C C . GLU A 1 172 ? -15.898 -7.201 3.180 1.00 94.75 172 GLU A C 1
ATOM 1356 O O . GLU A 1 172 ? -15.794 -8.236 3.841 1.00 94.75 172 GLU A O 1
ATOM 1361 N N . TYR A 1 173 ? -14.829 -6.461 2.871 1.00 96.38 173 TYR A N 1
ATOM 1362 C CA . TYR A 1 173 ? -13.450 -6.931 3.072 1.00 96.38 173 TYR A CA 1
ATOM 1363 C C . TYR A 1 173 ? -12.809 -6.510 4.398 1.00 96.38 173 TYR A C 1
ATOM 1365 O O . TYR A 1 173 ? -11.729 -6.999 4.744 1.00 96.38 173 TYR A O 1
ATOM 1373 N N . MET A 1 174 ? -13.445 -5.627 5.175 1.00 95.56 174 MET A N 1
ATOM 1374 C CA . MET A 1 174 ? -12.893 -5.157 6.453 1.00 95.56 174 MET A CA 1
ATOM 1375 C C . MET A 1 174 ? -12.597 -6.290 7.457 1.00 95.56 174 MET A C 1
ATOM 1377 O O . MET A 1 174 ? -11.532 -6.245 8.087 1.00 95.56 174 MET A O 1
ATOM 1381 N N . PRO A 1 175 ? -13.450 -7.327 7.613 1.00 94.94 175 PRO A N 1
ATOM 1382 C CA . PRO A 1 175 ? -13.141 -8.461 8.483 1.00 94.94 175 PRO A CA 1
ATOM 1383 C C . PRO A 1 175 ? -11.856 -9.197 8.091 1.00 94.94 175 PRO A C 1
ATOM 1385 O O . PRO A 1 175 ? -11.009 -9.427 8.956 1.00 94.94 175 PRO A O 1
ATOM 1388 N N . LEU A 1 176 ? -11.689 -9.498 6.798 1.00 96.06 176 LEU A N 1
ATOM 1389 C CA . LEU A 1 176 ? -10.508 -10.173 6.255 1.00 96.06 176 LEU A CA 1
ATOM 1390 C C . LEU A 1 176 ? -9.242 -9.335 6.464 1.00 96.06 176 LEU A C 1
ATOM 1392 O O . LEU A 1 176 ? -8.225 -9.840 6.935 1.00 96.06 176 LEU A O 1
ATOM 1396 N N . ALA A 1 177 ? -9.309 -8.031 6.186 1.00 97.19 177 ALA A N 1
ATOM 1397 C CA . ALA A 1 177 ? -8.189 -7.129 6.429 1.00 97.19 177 ALA A CA 1
ATOM 1398 C C . ALA A 1 177 ? -7.780 -7.108 7.911 1.00 97.19 177 ALA A C 1
ATOM 1400 O O . ALA A 1 177 ? -6.593 -7.204 8.225 1.00 97.19 177 ALA A O 1
ATOM 1401 N N . CYS A 1 178 ? -8.749 -7.029 8.833 1.00 95.94 178 CYS A N 1
ATOM 1402 C CA . CYS A 1 178 ? -8.474 -7.084 10.269 1.00 95.94 178 CYS A CA 1
ATOM 1403 C C . CYS A 1 178 ? -7.835 -8.415 10.683 1.00 95.94 178 CYS A C 1
ATOM 1405 O O . CYS A 1 178 ? -6.902 -8.400 11.481 1.00 95.94 178 CYS A O 1
ATOM 1407 N N . GLU A 1 179 ? -8.301 -9.549 10.152 1.00 95.56 179 GLU A N 1
ATOM 1408 C CA . GLU A 1 179 ? -7.690 -10.860 10.398 1.00 95.56 179 GLU A CA 1
ATOM 1409 C C . GLU A 1 179 ? -6.222 -10.879 9.960 1.00 95.56 179 GLU A C 1
ATOM 1411 O O . GLU A 1 179 ? -5.348 -11.162 10.779 1.00 95.56 179 GLU A O 1
ATOM 1416 N N . ILE A 1 180 ? -5.941 -10.505 8.707 1.00 97.38 180 ILE A N 1
ATOM 1417 C CA . ILE A 1 180 ? -4.584 -10.516 8.143 1.00 97.38 180 ILE A CA 1
ATOM 1418 C C . ILE A 1 180 ? -3.652 -9.613 8.951 1.00 97.38 180 ILE A C 1
ATOM 1420 O O . ILE A 1 180 ? -2.562 -10.040 9.324 1.00 97.38 180 ILE A O 1
ATOM 1424 N N . ILE A 1 181 ? -4.096 -8.402 9.311 1.00 97.19 181 ILE A N 1
ATOM 1425 C CA . ILE A 1 181 ? -3.323 -7.492 10.168 1.00 97.19 181 ILE A CA 1
ATOM 1426 C C . ILE A 1 181 ? -2.906 -8.193 11.471 1.00 97.19 181 ILE A C 1
ATOM 1428 O O . ILE A 1 181 ? -1.773 -8.043 11.924 1.00 97.19 181 ILE A O 1
ATOM 1432 N N . LEU A 1 182 ? -3.798 -8.972 12.082 1.00 95.44 182 LEU A N 1
ATOM 1433 C CA . LEU A 1 182 ? -3.551 -9.627 13.367 1.00 95.44 182 LEU A CA 1
ATOM 1434 C C . LEU A 1 182 ? -2.617 -10.837 13.288 1.00 95.44 182 LEU A C 1
ATOM 1436 O O . LEU A 1 182 ? -2.094 -11.239 14.332 1.00 95.44 182 LEU A O 1
ATOM 1440 N N . LEU A 1 183 ? -2.372 -11.370 12.088 1.00 96.06 183 LEU A N 1
ATOM 1441 C CA . LEU A 1 183 ? -1.371 -12.410 11.851 1.00 96.06 183 LEU A CA 1
ATOM 1442 C C . LEU A 1 183 ? 0.064 -11.871 11.937 1.00 96.06 183 LEU A C 1
ATOM 1444 O O . LEU A 1 183 ? 0.973 -12.635 12.248 1.00 96.06 183 LEU A O 1
ATOM 1448 N N . HIS A 1 184 ? 0.282 -10.567 11.725 1.00 96.00 184 HIS A N 1
ATOM 1449 C CA . HIS A 1 184 ? 1.613 -9.974 11.873 1.00 96.00 184 HIS A CA 1
ATOM 1450 C C . HIS A 1 184 ? 2.091 -10.017 13.330 1.00 96.00 184 HIS A C 1
ATOM 1452 O O . HIS A 1 184 ? 1.294 -9.949 14.278 1.00 96.00 184 HIS A O 1
ATOM 1458 N N . GLU A 1 185 ? 3.412 -10.058 13.510 1.00 95.56 185 GLU A N 1
ATOM 1459 C CA . GLU A 1 185 ? 4.060 -9.992 14.820 1.00 95.56 185 GLU A CA 1
ATOM 1460 C C . GLU A 1 185 ? 3.601 -8.759 15.619 1.00 95.56 185 GLU A C 1
ATOM 1462 O O . GLU A 1 185 ? 3.441 -7.659 15.079 1.00 95.56 185 GLU A O 1
ATOM 1467 N N . ARG A 1 186 ? 3.370 -8.958 16.924 1.00 93.69 186 ARG A N 1
ATOM 1468 C CA . ARG A 1 186 ? 2.910 -7.911 17.849 1.00 93.69 186 ARG A CA 1
ATOM 1469 C C . ARG A 1 186 ? 3.845 -6.700 17.859 1.00 93.69 186 ARG A C 1
ATOM 1471 O O . ARG A 1 186 ? 5.050 -6.812 17.662 1.00 93.69 186 ARG A O 1
ATOM 1478 N N . GLY A 1 187 ? 3.282 -5.534 18.169 1.00 92.31 187 GLY A N 1
ATOM 1479 C CA . GLY A 1 187 ? 4.037 -4.285 18.264 1.00 92.31 187 GLY A CA 1
ATOM 1480 C C . GLY A 1 187 ? 4.186 -3.577 16.916 1.00 92.31 187 GLY A C 1
ATOM 1481 O O . GLY A 1 187 ? 3.194 -3.322 16.229 1.00 92.31 187 GLY A O 1
ATOM 1482 N N . LEU A 1 188 ? 5.415 -3.193 16.553 1.00 92.44 188 LEU A N 1
ATOM 1483 C CA . LEU A 1 188 ? 5.665 -2.336 15.388 1.00 92.44 188 LEU A CA 1
ATOM 1484 C C . LEU A 1 188 ? 5.239 -2.965 14.044 1.00 92.44 188 LEU A C 1
ATOM 1486 O O . LEU A 1 188 ? 4.586 -2.248 13.279 1.00 92.44 188 LEU A O 1
ATOM 1490 N N . PRO A 1 189 ? 5.534 -4.247 13.736 1.00 93.88 189 PRO A N 1
ATOM 1491 C CA . PRO A 1 189 ? 5.133 -4.855 12.464 1.00 93.88 189 PRO A CA 1
ATOM 1492 C C . PRO A 1 189 ? 3.614 -4.829 12.255 1.00 93.88 189 PRO A C 1
ATOM 1494 O O . PRO A 1 189 ? 3.130 -4.301 11.255 1.00 93.88 189 PRO A O 1
ATOM 1497 N N . ARG A 1 190 ? 2.839 -5.274 13.248 1.00 94.88 190 ARG A N 1
ATOM 1498 C CA . ARG A 1 190 ? 1.372 -5.222 13.209 1.00 94.88 190 ARG A CA 1
ATOM 1499 C C . ARG A 1 190 ? 0.809 -3.805 13.148 1.00 94.88 190 ARG A C 1
ATOM 1501 O O . ARG A 1 190 ? -0.173 -3.564 12.448 1.00 94.88 190 ARG A O 1
ATOM 1508 N N . CYS A 1 191 ? 1.426 -2.846 13.836 1.00 94.56 191 CYS A N 1
ATOM 1509 C CA . CYS A 1 191 ? 1.015 -1.449 13.727 1.00 94.56 191 CYS A CA 1
ATOM 1510 C C . CYS A 1 191 ? 1.265 -0.874 12.325 1.00 94.56 191 CYS A C 1
ATOM 1512 O O . CYS A 1 191 ? 0.429 -0.123 11.815 1.00 94.56 191 CYS A O 1
ATOM 1514 N N . ARG A 1 192 ? 2.380 -1.246 11.680 1.00 94.25 192 ARG A N 1
ATOM 1515 C CA . ARG A 1 192 ? 2.652 -0.915 10.273 1.00 94.25 192 ARG A CA 1
ATOM 1516 C C . ARG A 1 192 ? 1.610 -1.530 9.356 1.00 94.25 192 ARG A C 1
ATOM 1518 O O . ARG A 1 192 ? 1.027 -0.802 8.554 1.00 94.25 192 ARG A O 1
ATOM 1525 N N . ALA A 1 193 ? 1.308 -2.812 9.541 1.00 96.06 193 ALA A N 1
ATOM 1526 C CA . ALA A 1 193 ? 0.287 -3.498 8.764 1.00 96.06 193 ALA A CA 1
ATOM 1527 C C . ALA A 1 193 ? -1.085 -2.821 8.892 1.00 96.06 193 ALA A C 1
ATOM 1529 O O . ALA A 1 193 ? -1.727 -2.544 7.879 1.00 96.06 193 ALA A O 1
ATOM 1530 N N . PHE A 1 194 ? -1.505 -2.466 10.112 1.00 96.50 194 PHE A N 1
ATOM 1531 C CA . PHE A 1 194 ? -2.749 -1.726 10.332 1.00 96.50 194 PHE A CA 1
ATOM 1532 C C . PHE A 1 194 ? -2.738 -0.380 9.610 1.00 96.50 194 PHE A C 1
ATOM 1534 O O . PHE A 1 194 ? -3.689 -0.059 8.896 1.00 96.50 194 PHE A O 1
ATOM 1541 N N . ASN A 1 195 ? -1.662 0.400 9.760 1.00 94.25 195 ASN A N 1
ATOM 1542 C CA . ASN A 1 195 ? -1.571 1.722 9.154 1.00 94.25 195 ASN A CA 1
ATOM 1543 C C . ASN A 1 195 ? -1.650 1.666 7.620 1.00 94.25 195 ASN A C 1
ATOM 1545 O O . ASN A 1 195 ? -2.444 2.392 7.036 1.00 94.25 195 ASN A O 1
ATOM 1549 N N . LEU A 1 196 ? -0.879 0.778 6.987 1.00 93.50 196 LEU A N 1
ATOM 1550 C CA . LEU A 1 196 ? -0.801 0.648 5.525 1.00 93.50 196 LEU A CA 1
ATOM 1551 C C . LEU A 1 196 ? -2.063 0.042 4.893 1.00 93.50 196 LEU A C 1
ATOM 1553 O O . LEU A 1 196 ? -2.325 0.233 3.706 1.00 93.50 196 LEU A O 1
ATOM 1557 N N . THR A 1 197 ? -2.839 -0.716 5.665 1.00 96.12 197 THR A N 1
ATOM 1558 C CA . THR A 1 197 ? -4.036 -1.405 5.159 1.00 96.12 197 THR A CA 1
ATOM 1559 C C . THR A 1 197 ? -5.287 -0.553 5.318 1.00 96.12 197 THR A C 1
ATOM 1561 O O . THR A 1 197 ? -6.138 -0.528 4.435 1.00 96.12 197 THR A O 1
ATOM 1564 N N . THR A 1 198 ? -5.397 0.177 6.430 1.00 94.44 198 THR A N 1
ATOM 1565 C CA . THR A 1 198 ? -6.628 0.893 6.802 1.00 94.44 198 THR A CA 1
ATOM 1566 C C . THR A 1 198 ? -6.656 2.360 6.388 1.00 94.44 198 THR A C 1
ATOM 1568 O O . THR A 1 198 ? -7.657 3.033 6.625 1.00 94.44 198 THR A O 1
ATOM 1571 N N . ASP A 1 199 ? -5.594 2.872 5.766 1.00 90.88 199 ASP A N 1
ATOM 1572 C CA . ASP A 1 199 ? -5.605 4.217 5.195 1.00 90.88 199 ASP A CA 1
ATOM 1573 C C . ASP A 1 199 ? -6.502 4.259 3.953 1.00 90.88 199 ASP A C 1
ATOM 1575 O O . ASP A 1 199 ? -6.113 3.793 2.879 1.00 90.88 199 ASP A O 1
ATOM 1579 N N . LYS A 1 200 ? -7.759 4.670 4.153 1.00 91.50 200 LYS A N 1
ATOM 1580 C CA . LYS A 1 200 ? -8.848 4.629 3.158 1.00 91.50 200 LYS A CA 1
ATOM 1581 C C . LYS A 1 200 ? -9.711 5.896 3.185 1.00 91.50 200 LYS A C 1
ATOM 1583 O O . LYS A 1 200 ? -10.846 5.883 2.708 1.00 91.50 200 LYS A O 1
ATOM 1588 N N . ASP A 1 201 ? -9.189 6.972 3.774 1.00 88.38 201 ASP A N 1
ATOM 1589 C CA . ASP A 1 201 ? -9.828 8.287 3.863 1.00 88.38 201 ASP A CA 1
ATOM 1590 C C . ASP A 1 201 ? -11.315 8.219 4.273 1.00 88.38 201 ASP A C 1
ATOM 1592 O O . ASP A 1 201 ? -11.706 7.491 5.194 1.00 88.38 201 ASP A O 1
ATOM 1596 N N . TYR A 1 202 ? -12.168 8.963 3.566 1.00 90.25 202 TYR A N 1
ATOM 1597 C CA . TYR A 1 202 ? -13.601 9.073 3.817 1.00 90.25 202 TYR A CA 1
ATOM 1598 C C . TYR A 1 202 ? -14.349 7.739 3.699 1.00 90.25 202 TYR A C 1
ATOM 1600 O O . TYR A 1 202 ? -15.432 7.597 4.275 1.00 90.25 202 TYR A O 1
ATOM 1608 N N . ARG A 1 203 ? -13.789 6.737 3.001 1.00 93.31 203 ARG A N 1
ATOM 1609 C CA . ARG A 1 203 ? -14.442 5.432 2.811 1.00 93.31 203 ARG A CA 1
ATOM 1610 C C . ARG A 1 203 ? -14.633 4.697 4.131 1.00 93.31 203 ARG A C 1
ATOM 1612 O O . ARG A 1 203 ? -15.612 3.972 4.281 1.00 93.31 203 ARG A O 1
ATOM 1619 N N . LEU A 1 204 ? -13.793 4.962 5.132 1.00 92.62 204 LEU A N 1
ATOM 1620 C CA . LEU A 1 204 ? -13.952 4.412 6.481 1.00 92.62 204 LEU A CA 1
ATOM 1621 C C . LEU A 1 204 ? -15.310 4.759 7.119 1.00 92.62 204 LEU A C 1
ATOM 1623 O O . LEU A 1 204 ? -15.822 4.017 7.958 1.00 92.62 204 LEU A O 1
ATOM 1627 N N . HIS A 1 205 ? -15.946 5.861 6.712 1.00 92.31 205 HIS A N 1
ATOM 1628 C CA . HIS A 1 205 ? -17.268 6.228 7.215 1.00 92.31 205 HIS A CA 1
ATOM 1629 C C . HIS A 1 205 ? -18.420 5.428 6.602 1.00 92.31 205 HIS A C 1
ATOM 1631 O O . HIS A 1 205 ? -19.499 5.421 7.200 1.00 92.31 205 HIS A O 1
ATOM 1637 N N . SER A 1 206 ? -18.197 4.736 5.481 1.00 93.62 206 SER A N 1
ATOM 1638 C CA . SER A 1 206 ? -19.196 3.860 4.849 1.00 93.62 206 SER A CA 1
ATOM 1639 C C . SER A 1 206 ? -19.335 2.496 5.532 1.00 93.62 206 SER A C 1
ATOM 1641 O O . SER A 1 206 ? -20.330 1.815 5.320 1.00 93.62 206 SER A O 1
ATOM 1643 N N . LEU A 1 207 ? -18.399 2.137 6.419 1.00 94.19 207 LEU A N 1
ATOM 1644 C CA . LEU A 1 207 ? -18.462 0.896 7.189 1.00 94.19 207 LEU A CA 1
ATOM 1645 C C . LEU A 1 207 ? -19.762 0.795 8.005 1.00 94.19 207 LEU A C 1
ATOM 1647 O O . LEU A 1 207 ? -20.202 1.767 8.641 1.00 94.19 207 LEU A O 1
ATOM 1651 N N . SER A 1 208 ? -20.330 -0.404 8.062 1.00 93.81 208 SER A N 1
ATOM 1652 C CA . SER A 1 208 ? -21.407 -0.764 8.976 1.00 93.81 208 SER A CA 1
ATOM 1653 C C . SER A 1 208 ? -20.966 -0.565 10.427 1.00 93.81 208 SER A C 1
ATOM 1655 O O . SER A 1 208 ? -19.777 -0.565 10.758 1.00 93.81 208 SER A O 1
ATOM 1657 N N . LEU A 1 209 ? -21.926 -0.394 11.343 1.00 90.06 209 LEU A N 1
ATOM 1658 C CA . LEU A 1 209 ? -21.617 -0.225 12.769 1.00 90.06 209 LEU A CA 1
ATOM 1659 C C . LEU A 1 209 ? -20.757 -1.382 13.309 1.00 90.06 209 LEU A C 1
ATOM 1661 O O . LEU A 1 209 ? -19.861 -1.166 14.125 1.00 90.06 209 LEU A O 1
ATOM 1665 N N . GLN A 1 210 ? -21.009 -2.595 12.823 1.00 89.12 210 GLN A N 1
ATOM 1666 C CA . GLN A 1 210 ? -20.270 -3.793 13.194 1.00 89.12 210 GLN A CA 1
ATOM 1667 C C . GLN A 1 210 ? -18.798 -3.701 12.776 1.00 89.12 210 GLN A C 1
ATOM 1669 O O . GLN A 1 210 ? -17.915 -3.844 13.623 1.00 89.12 210 GLN A O 1
ATOM 1674 N N . ASN A 1 211 ? -18.514 -3.397 11.508 1.00 92.06 211 ASN A N 1
ATOM 1675 C CA . ASN A 1 211 ? -17.134 -3.309 11.031 1.00 92.06 211 ASN A CA 1
ATOM 1676 C C . ASN A 1 211 ? -16.399 -2.075 11.554 1.00 92.06 211 ASN A C 1
ATOM 1678 O O . ASN A 1 211 ? -15.199 -2.149 11.823 1.00 92.06 211 ASN A O 1
ATOM 1682 N N . LYS A 1 212 ? -17.113 -0.972 11.817 1.00 92.50 212 LYS A N 1
ATOM 1683 C CA . LYS A 1 212 ? -16.563 0.163 12.574 1.00 92.50 212 LYS A CA 1
ATOM 1684 C C . LYS A 1 212 ? -16.074 -0.276 13.951 1.00 92.50 212 LYS A C 1
ATOM 1686 O O . LYS A 1 212 ? -14.956 0.068 14.334 1.00 92.50 212 LYS A O 1
ATOM 1691 N N . ARG A 1 213 ? -16.879 -1.049 14.692 1.00 90.44 213 ARG A N 1
ATOM 1692 C CA . ARG A 1 213 ? -16.499 -1.579 16.014 1.00 90.44 213 ARG A CA 1
ATOM 1693 C C . ARG A 1 213 ? -15.320 -2.537 15.917 1.00 90.44 213 ARG A C 1
ATOM 1695 O O . ARG A 1 213 ? -14.378 -2.386 16.687 1.00 90.44 213 ARG A O 1
ATOM 1702 N N . LEU A 1 214 ? -15.340 -3.453 14.949 1.00 90.75 214 LEU A N 1
ATOM 1703 C CA . LEU A 1 214 ? -14.251 -4.398 14.710 1.00 90.75 214 LEU A CA 1
ATOM 1704 C C . LEU A 1 214 ? -12.921 -3.684 14.440 1.00 90.75 214 LEU A C 1
ATOM 1706 O O . LEU A 1 214 ? -11.923 -3.955 15.113 1.00 90.75 214 LEU A O 1
ATOM 1710 N N . MET A 1 215 ? -12.911 -2.748 13.488 1.00 93.38 215 MET A N 1
ATOM 1711 C CA . MET A 1 215 ? -11.721 -1.972 13.144 1.00 93.38 215 MET A CA 1
ATOM 1712 C C . MET A 1 215 ? -11.249 -1.132 14.334 1.00 93.38 215 MET A C 1
ATOM 1714 O O . MET A 1 215 ? -10.056 -1.102 14.631 1.00 93.38 215 MET A O 1
ATOM 1718 N N . THR A 1 216 ? -12.177 -0.491 15.052 1.00 93.31 216 THR A N 1
ATOM 1719 C CA . THR A 1 216 ? -11.860 0.325 16.233 1.00 93.31 216 THR A CA 1
ATOM 1720 C C . THR A 1 216 ? -11.218 -0.511 17.338 1.00 93.31 216 THR A C 1
ATOM 1722 O O . THR A 1 216 ? -10.157 -0.158 17.853 1.00 93.31 216 THR A O 1
ATOM 1725 N N . PHE A 1 217 ? -11.832 -1.641 17.689 1.00 91.88 217 PHE A N 1
ATOM 1726 C CA . PHE A 1 217 ? -11.320 -2.556 18.706 1.00 91.88 217 PHE A CA 1
ATOM 1727 C C . PHE A 1 217 ? -9.944 -3.110 18.321 1.00 91.88 217 PHE A C 1
ATOM 1729 O O . PHE A 1 217 ? -9.011 -3.084 19.128 1.00 91.88 217 PHE A O 1
ATOM 1736 N N . THR A 1 218 ? -9.801 -3.546 17.067 1.00 93.12 218 THR A N 1
ATOM 1737 C CA . THR A 1 218 ? -8.541 -4.041 16.502 1.00 93.12 218 THR A CA 1
ATOM 1738 C C . THR A 1 218 ? -7.451 -2.977 16.581 1.00 93.12 218 THR A C 1
ATOM 1740 O O . THR A 1 218 ? -6.377 -3.244 17.118 1.00 93.12 218 THR A O 1
ATOM 1743 N N . GLY A 1 219 ? -7.731 -1.754 16.127 1.00 95.62 219 GLY A N 1
ATOM 1744 C CA . GLY A 1 219 ? -6.761 -0.665 16.135 1.00 95.62 219 GLY A CA 1
ATOM 1745 C C . GLY A 1 219 ? -6.335 -0.257 17.543 1.00 95.62 219 GLY A C 1
ATOM 1746 O O . GLY A 1 219 ? -5.143 -0.083 17.777 1.00 95.62 219 GLY A O 1
ATOM 1747 N N . PHE A 1 220 ? -7.252 -0.182 18.515 1.00 95.19 220 PHE A N 1
ATOM 1748 C CA . PHE A 1 220 ? -6.868 0.106 19.902 1.00 95.19 220 PHE A CA 1
ATOM 1749 C C . PHE A 1 220 ? -6.055 -1.015 20.547 1.00 95.19 220 PHE A C 1
ATOM 1751 O O . PHE A 1 220 ? -5.136 -0.728 21.316 1.00 95.19 220 PHE A O 1
ATOM 1758 N N . ARG A 1 221 ? -6.355 -2.285 20.240 1.00 93.00 221 ARG A N 1
ATOM 1759 C CA . ARG A 1 221 ? -5.528 -3.411 20.695 1.00 93.00 221 ARG A CA 1
ATOM 1760 C C . ARG A 1 221 ? -4.104 -3.282 20.158 1.00 93.00 221 ARG A C 1
ATOM 1762 O O . ARG A 1 221 ? -3.166 -3.381 20.936 1.00 93.00 221 ARG A O 1
ATOM 1769 N N . ILE A 1 222 ? -3.957 -2.998 18.867 1.00 94.44 222 ILE A N 1
ATOM 1770 C CA . ILE A 1 222 ? -2.655 -2.820 18.208 1.00 94.44 222 ILE A CA 1
ATOM 1771 C C . ILE A 1 222 ? -1.907 -1.612 18.777 1.00 94.44 222 ILE A C 1
ATOM 1773 O O . ILE A 1 222 ? -0.719 -1.700 19.072 1.00 94.44 222 ILE A O 1
ATOM 1777 N N . LEU A 1 223 ? -2.608 -0.500 19.004 1.00 93.88 223 LEU A N 1
ATOM 1778 C CA . LEU A 1 223 ? -2.030 0.701 19.601 1.00 93.88 223 LEU A CA 1
ATOM 1779 C C . LEU A 1 223 ? -1.486 0.436 21.015 1.00 93.88 223 LEU A C 1
ATOM 1781 O O . LEU A 1 223 ? -0.459 0.994 21.387 1.00 93.88 223 LEU A O 1
ATOM 1785 N N . ALA A 1 224 ? -2.139 -0.436 21.789 1.00 92.38 224 ALA A N 1
ATOM 1786 C CA . ALA A 1 224 ? -1.693 -0.824 23.128 1.00 92.38 224 ALA A CA 1
ATOM 1787 C C . ALA A 1 224 ? -0.472 -1.766 23.127 1.00 92.38 224 ALA A C 1
ATOM 1789 O O . ALA A 1 224 ? 0.195 -1.891 24.153 1.00 92.38 224 ALA A O 1
ATOM 1790 N N . GLU A 1 225 ? -0.175 -2.426 22.004 1.00 91.44 225 GLU A N 1
ATOM 1791 C CA . GLU A 1 225 ? 1.006 -3.286 21.839 1.00 91.44 225 GLU A CA 1
ATOM 1792 C C . GLU A 1 225 ? 2.278 -2.486 21.505 1.00 91.44 225 GLU A C 1
ATOM 1794 O O . GLU A 1 225 ? 3.382 -3.025 21.598 1.00 91.44 225 GLU A O 1
ATOM 1799 N N . LEU A 1 226 ? 2.150 -1.218 21.095 1.00 88.06 226 LEU A N 1
ATOM 1800 C CA . LEU A 1 226 ? 3.289 -0.417 20.659 1.00 88.06 226 LEU A CA 1
ATOM 1801 C C . LEU A 1 226 ? 4.221 -0.035 21.822 1.00 88.06 226 LEU A C 1
ATOM 1803 O O . LEU A 1 226 ? 3.769 0.513 22.833 1.00 88.06 226 LEU A O 1
ATOM 1807 N N . PRO A 1 227 ? 5.546 -0.209 21.664 1.00 78.75 227 PRO A N 1
ATOM 1808 C CA . PRO A 1 227 ? 6.505 0.322 22.621 1.00 78.75 227 PRO A CA 1
ATOM 1809 C C . PRO A 1 227 ? 6.513 1.860 22.593 1.00 78.75 227 PRO A C 1
ATOM 1811 O O . PRO A 1 227 ? 6.325 2.481 21.544 1.00 78.75 227 PRO A O 1
ATOM 1814 N N . ARG A 1 228 ? 6.794 2.489 23.742 1.00 72.94 228 ARG A N 1
ATOM 1815 C CA . ARG A 1 228 ? 6.718 3.955 23.937 1.00 72.94 228 ARG A CA 1
ATOM 1816 C C . ARG A 1 228 ? 7.620 4.791 23.015 1.00 72.94 228 ARG A C 1
ATOM 1818 O O . ARG A 1 228 ? 7.435 5.996 22.953 1.00 72.94 228 ARG A O 1
ATOM 1825 N N . ASN A 1 229 ? 8.590 4.190 22.333 1.00 71.69 229 ASN A N 1
ATOM 1826 C CA . ASN A 1 229 ? 9.518 4.868 21.422 1.00 71.69 229 ASN A CA 1
ATOM 1827 C C . ASN A 1 229 ? 9.046 4.894 19.952 1.00 71.69 229 ASN A C 1
ATOM 1829 O O . ASN A 1 229 ? 9.661 5.571 19.139 1.00 71.69 229 ASN A O 1
ATOM 1833 N N . ASN A 1 230 ? 7.955 4.208 19.591 1.00 74.75 230 ASN A N 1
ATOM 1834 C CA . ASN A 1 230 ? 7.434 4.164 18.215 1.00 74.75 230 ASN A CA 1
ATOM 1835 C C . ASN A 1 230 ? 6.274 5.154 18.003 1.00 74.75 230 ASN A C 1
ATOM 1837 O O . ASN A 1 230 ? 5.169 4.790 17.593 1.00 74.75 230 ASN A O 1
ATOM 1841 N N . LEU A 1 231 ? 6.537 6.425 18.315 1.00 74.50 231 LEU A N 1
ATOM 1842 C CA . LEU A 1 231 ? 5.517 7.468 18.473 1.00 74.50 231 LEU A CA 1
ATOM 1843 C C . LEU A 1 231 ? 4.837 7.882 17.162 1.00 74.50 231 LEU A C 1
ATOM 1845 O O . LEU A 1 231 ? 3.624 8.090 17.144 1.00 74.50 231 LEU A O 1
ATOM 1849 N N . ASN A 1 232 ? 5.588 7.947 16.060 1.00 83.31 232 ASN A N 1
ATOM 1850 C CA . ASN A 1 232 ? 5.073 8.460 14.786 1.00 83.31 232 ASN A CA 1
ATOM 1851 C C . ASN A 1 232 ? 3.971 7.575 14.203 1.00 83.31 232 ASN A C 1
ATOM 1853 O O . ASN A 1 232 ? 2.928 8.069 13.784 1.00 83.31 232 ASN A O 1
ATOM 1857 N N . ILE A 1 233 ? 4.165 6.254 14.204 1.00 88.38 233 ILE A N 1
ATOM 1858 C CA . ILE A 1 233 ? 3.156 5.357 13.641 1.00 88.38 233 ILE A CA 1
ATOM 1859 C C . ILE A 1 233 ? 1.954 5.180 14.566 1.00 88.38 233 ILE A C 1
ATOM 1861 O O . ILE A 1 233 ? 0.818 5.158 14.092 1.00 88.38 233 ILE A O 1
ATOM 1865 N N . GLY A 1 234 ? 2.187 5.137 15.882 1.00 93.06 234 GLY A N 1
ATOM 1866 C CA . GLY A 1 234 ? 1.111 5.124 16.868 1.00 93.06 234 GLY A CA 1
ATOM 1867 C C . GLY A 1 234 ? 0.221 6.358 16.747 1.00 93.06 234 GLY A C 1
ATOM 1868 O O . GLY A 1 234 ? -1.000 6.239 16.823 1.00 93.06 234 GLY A O 1
ATOM 1869 N N . TYR A 1 235 ? 0.812 7.527 16.478 1.00 93.81 235 TYR A N 1
ATOM 1870 C CA . TYR A 1 235 ? 0.071 8.755 16.205 1.00 93.81 235 TYR A CA 1
ATOM 1871 C C . TYR A 1 235 ? -0.889 8.603 15.017 1.00 93.81 235 TYR A C 1
ATOM 1873 O O . TYR A 1 235 ? -2.072 8.898 15.172 1.00 93.81 235 TYR A O 1
ATOM 1881 N N . PHE A 1 236 ? -0.435 8.107 13.859 1.00 93.50 236 PHE A N 1
ATOM 1882 C CA . PHE A 1 236 ? -1.315 7.941 12.692 1.00 93.50 236 PHE A CA 1
ATOM 1883 C C . PHE A 1 236 ? -2.459 6.957 12.959 1.00 93.50 236 PHE A C 1
ATOM 1885 O O . PHE A 1 236 ? -3.603 7.229 12.593 1.00 93.50 236 PHE A O 1
ATOM 1892 N N . VAL A 1 237 ? -2.185 5.859 13.671 1.00 94.88 237 VAL A N 1
ATOM 1893 C CA . VAL A 1 237 ? -3.229 4.915 14.093 1.00 94.88 237 VAL A CA 1
ATOM 1894 C C . VAL A 1 237 ? -4.231 5.583 15.039 1.00 94.88 237 VAL A C 1
ATOM 1896 O O . VAL A 1 237 ? -5.436 5.476 14.818 1.00 94.88 237 VAL A O 1
ATOM 1899 N N . ALA A 1 238 ? -3.762 6.318 16.051 1.00 95.94 238 ALA A N 1
ATOM 1900 C CA . ALA A 1 238 ? -4.623 7.041 16.986 1.00 95.94 238 ALA A CA 1
ATOM 1901 C C . ALA A 1 238 ? -5.514 8.068 16.269 1.00 95.94 238 ALA A C 1
ATOM 1903 O O . ALA A 1 238 ? -6.729 8.070 16.470 1.00 95.94 238 ALA A O 1
ATOM 1904 N N . ARG A 1 239 ? -4.934 8.884 15.380 1.00 95.81 239 ARG A N 1
ATOM 1905 C CA . ARG A 1 239 ? -5.669 9.861 14.563 1.00 95.81 239 ARG A CA 1
ATOM 1906 C C . ARG A 1 239 ? -6.757 9.187 13.735 1.00 95.81 239 ARG A C 1
ATOM 1908 O O . ARG A 1 239 ? -7.905 9.617 13.781 1.00 95.81 239 ARG A O 1
ATOM 1915 N N . ARG A 1 240 ? -6.433 8.084 13.052 1.00 94.81 240 ARG A N 1
ATOM 1916 C CA . ARG A 1 240 ? -7.397 7.341 12.226 1.00 94.81 240 ARG A CA 1
ATOM 1917 C C . ARG A 1 240 ? -8.548 6.763 13.044 1.00 94.81 240 ARG A C 1
ATOM 1919 O O . ARG A 1 240 ? -9.694 6.814 12.606 1.00 94.81 240 ARG A O 1
ATOM 1926 N N . LEU A 1 241 ? -8.268 6.253 14.242 1.00 95.62 241 LEU A N 1
ATOM 1927 C CA . LEU A 1 241 ? -9.310 5.802 15.167 1.00 95.62 241 LEU A CA 1
ATOM 1928 C C . LEU A 1 241 ? -10.201 6.965 15.619 1.00 95.62 241 LEU A C 1
ATOM 1930 O O . LEU A 1 241 ? -11.421 6.826 15.643 1.00 95.62 241 LEU A O 1
ATOM 1934 N N . GLY A 1 242 ? -9.610 8.122 15.924 1.00 95.62 242 GLY A N 1
ATOM 1935 C CA . GLY A 1 242 ? -10.349 9.329 16.295 1.00 95.62 242 GLY A CA 1
ATOM 1936 C C . GLY A 1 242 ? -11.243 9.827 15.161 1.00 95.62 242 GLY A C 1
ATOM 1937 O O . GLY A 1 242 ? -12.413 10.132 15.395 1.00 95.62 242 GLY A O 1
ATOM 1938 N N . TYR A 1 243 ? -10.713 9.819 13.936 1.00 94.38 243 TYR A N 1
ATOM 1939 C CA . TYR A 1 243 ? -11.437 10.144 12.712 1.00 94.38 243 TYR A CA 1
ATOM 1940 C C . TYR A 1 243 ? -12.631 9.205 12.520 1.00 94.38 243 TYR A C 1
ATOM 1942 O O . TYR A 1 243 ? -13.768 9.666 12.431 1.00 94.38 243 TYR A O 1
ATOM 1950 N N . LEU A 1 244 ? -12.409 7.885 12.563 1.00 93.75 244 LEU A N 1
ATOM 1951 C CA . LEU A 1 244 ? -13.460 6.869 12.434 1.00 93.75 244 LEU A CA 1
ATOM 1952 C C . LEU A 1 244 ? -14.586 7.050 13.465 1.00 93.75 244 LEU A C 1
ATOM 1954 O O . LEU A 1 244 ? -15.764 6.916 13.126 1.00 93.75 244 LEU A O 1
ATOM 1958 N N . LEU A 1 245 ? -14.219 7.392 14.702 1.00 93.06 245 LEU A N 1
ATOM 1959 C CA . LEU A 1 245 ? -15.133 7.642 15.820 1.00 93.06 245 LEU A CA 1
ATOM 1960 C C . LEU A 1 245 ? -15.776 9.038 15.801 1.00 93.06 245 LEU A C 1
ATOM 1962 O O . LEU A 1 245 ? -16.599 9.332 16.667 1.00 93.06 245 LEU A O 1
ATOM 1966 N N . ARG A 1 246 ? -15.423 9.896 14.834 1.00 92.50 246 ARG A N 1
ATOM 1967 C CA . ARG A 1 246 ? -15.875 11.296 14.729 1.00 92.50 246 ARG A CA 1
ATOM 1968 C C . ARG A 1 246 ? -15.608 12.111 15.996 1.00 92.50 246 ARG A C 1
ATOM 1970 O O . ARG A 1 246 ? -16.398 12.975 16.376 1.00 92.50 246 ARG A O 1
ATOM 1977 N N . LEU A 1 247 ? -14.493 11.832 16.663 1.00 93.31 247 LEU A N 1
ATOM 1978 C CA . LEU A 1 247 ? -14.092 12.573 17.849 1.00 93.31 247 LEU A CA 1
ATOM 1979 C C . LEU A 1 247 ? -13.473 13.903 17.441 1.00 93.31 247 LEU A C 1
ATOM 1981 O O . LEU A 1 247 ? -12.603 13.964 16.572 1.00 93.31 247 LEU A O 1
ATOM 1985 N N . LYS A 1 248 ? -13.893 14.971 18.122 1.00 90.19 248 LYS A N 1
ATOM 1986 C CA . LYS A 1 248 ? -13.279 16.285 17.958 1.00 90.19 248 LYS A CA 1
ATOM 1987 C C . LYS A 1 248 ? -11.778 16.186 18.252 1.00 90.19 248 LYS A C 1
ATOM 1989 O O . LYS A 1 248 ? -11.380 15.578 19.245 1.00 90.19 248 LYS A O 1
ATOM 1994 N N . ASP A 1 249 ? -10.973 16.775 17.374 1.00 90.94 249 ASP A N 1
ATOM 1995 C CA . ASP A 1 249 ? -9.511 16.845 17.467 1.00 90.94 249 ASP A CA 1
ATOM 1996 C C . ASP A 1 249 ? -8.785 15.482 17.472 1.00 90.94 249 ASP A C 1
ATOM 1998 O O . ASP A 1 249 ? -7.568 15.451 17.638 1.00 90.94 249 ASP A O 1
ATOM 2002 N N . GLU A 1 250 ? -9.484 14.359 17.248 1.00 95.00 250 GLU A N 1
ATOM 2003 C CA . GLU A 1 250 ? -8.895 13.030 17.004 1.00 95.00 250 GLU A CA 1
ATOM 2004 C C . GLU A 1 250 ? -7.814 12.628 18.033 1.00 95.00 250 GLU A C 1
ATOM 2006 O O . GLU A 1 250 ? -6.731 12.163 17.679 1.00 95.00 250 GLU A O 1
ATOM 2011 N N . PHE A 1 251 ? -8.106 12.843 19.321 1.00 96.06 251 PHE A N 1
ATOM 2012 C CA . PHE A 1 251 ? -7.213 12.620 20.475 1.00 96.06 251 PHE A CA 1
ATOM 2013 C C . PHE A 1 251 ? -6.002 13.556 20.594 1.00 96.06 251 PHE A C 1
ATOM 2015 O O . PHE A 1 251 ? -5.241 13.441 21.561 1.00 96.06 251 PHE A O 1
ATOM 2022 N N . THR A 1 252 ? -5.808 14.486 19.660 1.00 94.88 252 THR A N 1
ATOM 2023 C CA . THR A 1 252 ? -4.661 15.394 19.711 1.00 94.88 252 THR A CA 1
ATOM 2024 C C . THR A 1 252 ? -4.759 16.367 20.886 1.00 94.88 252 THR A C 1
ATOM 2026 O O . THR A 1 252 ? -5.846 16.856 21.205 1.00 94.88 252 THR A O 1
ATOM 2029 N N . PRO A 1 253 ? -3.638 16.668 21.565 1.00 92.25 253 PRO A N 1
ATOM 2030 C CA . PRO A 1 253 ? -3.600 17.779 22.502 1.00 92.25 253 PRO A CA 1
ATOM 2031 C C . PRO A 1 253 ? -3.620 19.119 21.745 1.00 92.25 253 PRO A C 1
ATOM 2033 O O . PRO A 1 253 ? -3.418 19.182 20.532 1.00 92.25 253 PRO A O 1
ATOM 2036 N N . ASN A 1 254 ? -3.814 20.226 22.466 1.00 88.06 254 ASN A N 1
ATOM 2037 C CA . ASN A 1 254 ? -3.655 21.560 21.882 1.00 88.06 254 ASN A CA 1
ATOM 2038 C C . ASN A 1 254 ? -2.227 21.731 21.321 1.00 88.06 254 ASN A C 1
ATOM 2040 O O . ASN A 1 254 ? -1.259 21.408 21.997 1.00 88.06 254 ASN A O 1
ATOM 2044 N N . LYS A 1 255 ? -2.081 22.285 20.113 1.00 85.69 255 LYS A N 1
ATOM 2045 C CA . LYS A 1 255 ? -0.806 22.438 19.382 1.00 85.69 25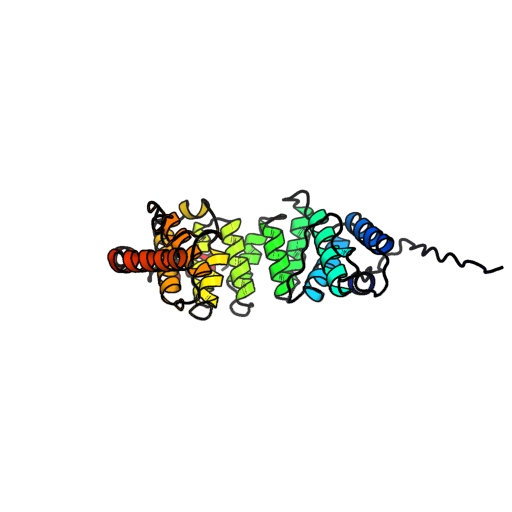5 LYS A CA 1
ATOM 2046 C C . LYS A 1 255 ? 0.096 23.578 19.897 1.00 85.69 255 LYS A C 1
ATOM 2048 O O . LYS A 1 255 ? 0.953 24.063 19.162 1.00 85.69 255 LYS A O 1
ATOM 2053 N N . SER A 1 256 ? -0.106 24.049 21.126 1.00 85.25 256 SER A N 1
ATOM 2054 C CA . SER A 1 256 ? 0.606 25.19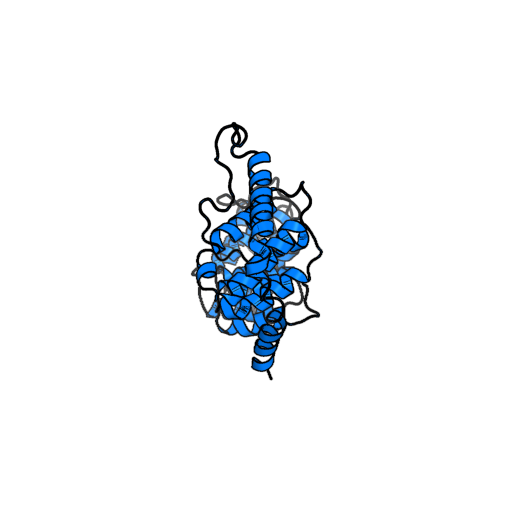4 21.712 1.00 85.25 256 SER A CA 1
ATOM 2055 C C . SER A 1 256 ? 1.611 24.786 22.792 1.00 85.25 256 SER A C 1
ATOM 2057 O O . SER A 1 256 ? 1.459 23.748 23.438 1.00 85.25 256 SER A O 1
ATOM 2059 N N . GLY A 1 257 ? 2.590 25.650 23.073 1.00 90.31 257 GLY A N 1
ATOM 2060 C CA . GLY A 1 257 ? 3.531 25.464 24.182 1.00 90.31 257 GLY A CA 1
ATOM 2061 C C . GLY A 1 257 ? 4.450 24.265 23.955 1.00 90.31 257 GLY A C 1
ATOM 2062 O O . GLY A 1 257 ? 5.070 24.163 22.904 1.00 90.31 257 GLY A O 1
ATOM 2063 N N . LYS A 1 258 ? 4.498 23.326 24.912 1.00 90.88 258 LYS A N 1
ATOM 2064 C CA . LYS A 1 258 ? 5.401 22.151 24.892 1.00 90.88 258 LYS A CA 1
ATOM 2065 C C . LYS A 1 258 ? 5.263 21.228 23.664 1.00 90.88 258 LYS A C 1
ATOM 2067 O O . LYS A 1 258 ? 6.063 20.314 23.490 1.00 90.88 258 LYS A O 1
ATOM 2072 N N . TYR A 1 259 ? 4.226 21.427 22.854 1.00 90.62 259 TYR A N 1
ATOM 2073 C CA . TYR A 1 259 ? 3.895 20.600 21.697 1.00 90.62 259 TYR A CA 1
ATOM 2074 C C . TYR A 1 259 ? 4.384 21.157 20.357 1.00 90.62 259 TYR A C 1
ATOM 2076 O O . TYR A 1 259 ? 4.197 20.497 19.336 1.00 90.62 259 TYR A O 1
ATOM 2084 N N . ARG A 1 260 ? 4.974 22.360 20.343 1.00 90.38 260 ARG A N 1
ATOM 2085 C CA . ARG A 1 260 ? 5.486 22.988 19.125 1.00 90.38 260 ARG A CA 1
ATOM 2086 C C . ARG A 1 260 ? 6.816 23.689 19.379 1.00 90.38 260 ARG A C 1
ATOM 2088 O O . ARG A 1 260 ? 6.918 24.483 20.309 1.00 90.38 260 ARG A O 1
ATOM 2095 N N . ASP A 1 261 ? 7.788 23.435 18.516 1.00 90.62 261 ASP A N 1
ATOM 2096 C CA . ASP A 1 261 ? 9.088 24.105 18.492 1.00 90.62 261 ASP A CA 1
ATOM 2097 C C . ASP A 1 261 ? 9.397 24.676 17.091 1.00 90.62 261 ASP A C 1
ATOM 2099 O O . ASP A 1 261 ? 8.509 24.778 16.237 1.00 90.62 261 ASP A O 1
ATOM 2103 N N . ALA A 1 262 ? 10.646 25.096 16.864 1.00 89.75 262 ALA A N 1
ATOM 2104 C CA . ALA A 1 262 ? 11.099 25.662 15.591 1.00 89.75 262 ALA A CA 1
ATOM 2105 C C . ALA A 1 262 ? 11.008 24.678 14.406 1.00 89.75 262 ALA A C 1
ATOM 2107 O O . ALA A 1 262 ? 10.903 25.119 13.264 1.00 89.75 262 ALA A O 1
ATOM 2108 N N . ASN A 1 263 ? 11.004 23.370 14.675 1.00 86.69 263 ASN A N 1
ATOM 2109 C CA . ASN A 1 263 ? 10.973 22.303 13.676 1.00 86.69 263 ASN A CA 1
ATOM 2110 C C . ASN A 1 263 ? 9.567 21.709 13.482 1.00 86.69 263 ASN A C 1
ATOM 2112 O O . ASN A 1 263 ? 9.378 20.835 12.638 1.00 86.69 263 ASN A O 1
ATOM 2116 N N . GLY A 1 264 ? 8.563 22.185 14.226 1.00 88.88 264 GLY A N 1
ATOM 2117 C CA . GLY A 1 264 ? 7.175 21.753 14.092 1.00 88.88 264 GLY A CA 1
ATOM 2118 C C . GLY A 1 264 ? 6.634 21.101 15.358 1.00 88.88 264 GLY A C 1
ATOM 2119 O O . GLY A 1 264 ? 6.768 21.651 16.447 1.00 88.88 264 GLY A O 1
ATOM 2120 N N . LEU A 1 265 ? 5.913 19.987 15.204 1.00 91.00 265 LEU A N 1
ATOM 2121 C CA . LEU A 1 265 ? 5.317 19.257 16.326 1.00 91.00 265 LEU A CA 1
ATOM 2122 C C . LEU A 1 265 ? 6.381 18.413 17.033 1.00 91.00 265 LEU A C 1
ATOM 2124 O O . LEU A 1 265 ? 7.167 17.738 16.376 1.00 91.00 265 LEU A O 1
ATOM 2128 N N . THR A 1 266 ? 6.373 18.427 18.364 1.00 91.12 266 THR A N 1
ATOM 2129 C CA . THR A 1 266 ? 7.367 17.712 19.178 1.00 91.12 266 THR A CA 1
ATOM 2130 C C . THR A 1 266 ? 6.957 16.257 19.437 1.00 91.12 266 THR A C 1
ATOM 2132 O O . THR A 1 266 ? 5.775 15.913 19.389 1.00 91.12 266 THR A O 1
ATOM 2135 N N . ASP A 1 267 ? 7.905 15.404 19.834 1.00 90.69 267 ASP A N 1
ATOM 2136 C CA . ASP A 1 267 ? 7.639 14.019 20.270 1.00 90.69 267 ASP A CA 1
ATOM 2137 C C . ASP A 1 267 ? 6.576 13.921 21.373 1.00 90.69 267 ASP A C 1
ATOM 2139 O O . ASP A 1 267 ? 5.781 12.978 21.414 1.00 90.69 267 ASP A O 1
ATOM 2143 N N . ALA A 1 268 ? 6.502 14.934 22.243 1.00 91.12 268 ALA A N 1
ATOM 2144 C CA . ALA A 1 268 ? 5.475 15.018 23.274 1.00 91.12 268 ALA A CA 1
ATOM 2145 C C . ALA A 1 268 ? 4.060 15.097 22.679 1.00 91.12 268 ALA A C 1
ATOM 2147 O O . ALA A 1 268 ? 3.134 14.533 23.256 1.00 91.12 268 ALA A O 1
ATOM 2148 N N . PHE A 1 269 ? 3.880 15.754 21.527 1.00 93.50 269 PHE A N 1
ATOM 2149 C CA . PHE A 1 269 ? 2.584 15.845 20.848 1.00 93.50 269 PHE A CA 1
ATOM 2150 C C . PHE A 1 269 ? 2.136 14.476 20.330 1.00 93.50 269 PHE A C 1
ATOM 2152 O O . PHE A 1 269 ? 0.993 14.063 20.556 1.00 93.50 269 PHE A O 1
ATOM 2159 N N . PHE A 1 270 ? 3.046 13.749 19.679 1.00 92.88 270 PHE A N 1
ATOM 2160 C CA . PHE A 1 270 ? 2.779 12.411 19.156 1.00 92.88 270 PHE A CA 1
ATOM 2161 C C . PHE A 1 270 ? 2.495 11.417 20.291 1.00 92.88 270 PHE A C 1
ATOM 2163 O O . PHE A 1 270 ? 1.490 10.704 20.256 1.00 92.88 270 PHE A O 1
ATOM 2170 N N . SER A 1 271 ? 3.313 11.440 21.347 1.00 92.00 271 SER A N 1
ATOM 2171 C CA . SER A 1 271 ? 3.147 10.596 22.537 1.00 92.00 271 SER A CA 1
ATOM 2172 C C . SER A 1 271 ? 1.847 10.866 23.293 1.00 92.00 271 SER A C 1
ATOM 2174 O O . SER A 1 271 ? 1.091 9.931 23.574 1.00 92.00 271 SER A O 1
ATOM 2176 N N . ASP A 1 272 ? 1.524 12.135 23.569 1.00 94.19 272 ASP A N 1
ATOM 2177 C CA . ASP A 1 272 ? 0.300 12.474 24.298 1.00 94.19 272 ASP A CA 1
ATOM 2178 C C . ASP A 1 272 ? -0.959 12.179 23.456 1.00 94.19 272 ASP A C 1
ATOM 2180 O O . ASP A 1 272 ? -1.974 11.780 24.023 1.00 94.19 272 ASP A O 1
ATOM 2184 N N . THR A 1 273 ? -0.896 12.240 22.117 1.00 95.50 273 THR A N 1
ATOM 2185 C CA . THR A 1 273 ? -2.001 11.784 21.244 1.00 95.50 273 THR A CA 1
ATOM 2186 C C . THR A 1 273 ? -2.289 10.289 21.433 1.00 95.50 273 THR A C 1
ATOM 2188 O O . THR A 1 273 ? -3.439 9.893 21.635 1.00 95.50 273 THR A O 1
ATOM 2191 N N . VAL A 1 274 ? -1.249 9.445 21.432 1.00 95.12 274 VAL A N 1
ATOM 2192 C CA . VAL A 1 274 ? -1.385 7.994 21.667 1.00 95.12 274 VAL A CA 1
ATOM 2193 C C . VAL A 1 274 ? -1.911 7.713 23.076 1.00 95.12 274 VAL A C 1
ATOM 2195 O O . VAL A 1 274 ? -2.820 6.901 23.261 1.00 95.12 274 VAL A O 1
ATOM 2198 N N . LYS A 1 275 ? -1.386 8.421 24.080 1.00 94.06 275 LYS A N 1
ATOM 2199 C CA . LYS A 1 275 ? -1.832 8.304 25.472 1.00 94.06 275 LYS A CA 1
ATOM 2200 C C . LYS A 1 275 ? -3.309 8.668 25.628 1.00 94.06 275 LYS A C 1
ATOM 2202 O O . LYS A 1 275 ? -4.043 7.922 26.276 1.00 94.06 275 LYS A O 1
ATOM 2207 N N . ASN A 1 276 ? -3.751 9.769 25.024 1.00 95.62 276 ASN A N 1
ATOM 2208 C CA . ASN A 1 276 ? -5.147 10.204 25.048 1.00 95.62 276 ASN A CA 1
ATOM 2209 C C . ASN A 1 276 ? -6.068 9.161 24.403 1.00 95.62 276 ASN A C 1
ATOM 2211 O O . ASN A 1 276 ? -7.113 8.840 24.967 1.00 95.62 276 ASN A O 1
ATOM 2215 N N . ALA A 1 277 ? -5.658 8.583 23.272 1.00 95.88 277 ALA A N 1
ATOM 2216 C CA . ALA A 1 277 ? -6.403 7.527 22.594 1.00 95.88 277 ALA A CA 1
ATOM 2217 C C . ALA A 1 277 ? -6.575 6.283 23.488 1.00 95.88 277 ALA A C 1
ATOM 2219 O O . ALA A 1 277 ? -7.688 5.788 23.663 1.00 95.88 277 ALA A O 1
ATOM 2220 N N . LEU A 1 278 ? -5.502 5.814 24.135 1.00 94.75 278 LEU A N 1
ATOM 2221 C CA . LEU A 1 278 ? -5.561 4.664 25.048 1.00 94.75 278 LEU A CA 1
ATOM 2222 C C . LEU A 1 278 ? -6.378 4.948 26.321 1.00 94.75 278 LEU A C 1
ATOM 2224 O O . LEU A 1 278 ? -7.094 4.069 26.801 1.00 94.75 278 LEU A O 1
ATOM 2228 N N . GLN A 1 279 ? -6.312 6.171 26.857 1.00 95.25 279 GLN A N 1
ATOM 2229 C CA . GLN A 1 279 ? -7.145 6.601 27.988 1.00 95.25 279 GLN A CA 1
ATOM 2230 C C . GLN A 1 279 ? -8.624 6.707 27.621 1.00 95.25 279 GLN A C 1
ATOM 2232 O O . GLN A 1 279 ? -9.489 6.409 28.443 1.00 95.25 279 GLN A O 1
ATOM 2237 N N . TRP A 1 280 ? -8.929 7.151 26.405 1.00 95.50 280 TRP A N 1
ATOM 2238 C CA . TRP A 1 280 ? -10.294 7.134 25.904 1.00 95.50 280 TRP A CA 1
ATOM 2239 C C . TRP A 1 280 ? -10.780 5.691 25.773 1.00 95.50 280 TRP A C 1
ATOM 2241 O O . TRP A 1 280 ? -11.849 5.355 26.278 1.00 95.50 280 TRP A O 1
ATOM 2251 N N . TYR A 1 281 ? -9.972 4.808 25.185 1.00 93.88 281 TYR A N 1
ATOM 2252 C CA . TYR A 1 281 ? -10.347 3.409 25.014 1.00 93.88 281 TYR A CA 1
ATOM 2253 C C . TYR A 1 281 ? -10.603 2.702 26.345 1.00 93.88 281 TYR A C 1
ATOM 2255 O O . TYR A 1 281 ? -11.612 2.016 26.473 1.00 93.88 281 TYR A O 1
ATOM 2263 N N . SER A 1 282 ? -9.767 2.904 27.368 1.00 92.19 282 SER A N 1
ATOM 2264 C CA . SER A 1 282 ? -9.979 2.270 28.677 1.00 92.19 282 SER A CA 1
ATOM 2265 C C . SER A 1 282 ? -11.316 2.648 29.327 1.00 92.19 282 SER A C 1
ATOM 2267 O O . SER A 1 282 ? -11.893 1.822 30.031 1.00 92.19 282 SER A O 1
ATOM 2269 N N . LYS A 1 283 ? -11.838 3.849 29.046 1.00 92.81 283 LYS A N 1
ATOM 2270 C CA . LYS A 1 283 ? -13.141 4.327 29.535 1.00 92.81 283 LYS A CA 1
ATOM 2271 C C . LYS A 1 283 ? -14.331 3.821 28.713 1.00 92.81 283 LYS A C 1
ATOM 2273 O O . LYS A 1 283 ? -15.414 3.697 29.266 1.00 92.81 283 LYS A O 1
ATOM 2278 N N . ASN A 1 284 ? -14.133 3.520 27.428 1.00 88.81 284 ASN A N 1
ATOM 2279 C CA . ASN A 1 284 ? -15.216 3.209 26.480 1.00 88.81 284 ASN A CA 1
ATOM 2280 C C . ASN A 1 284 ? -15.184 1.758 25.956 1.00 88.81 284 ASN A C 1
ATOM 2282 O O . ASN A 1 284 ? -16.033 1.353 25.167 1.00 88.81 284 ASN A O 1
ATOM 2286 N N . LYS A 1 285 ? -14.214 0.937 26.387 1.00 82.50 285 LYS A N 1
ATOM 2287 C CA . LYS A 1 285 ? -13.981 -0.421 25.862 1.00 82.50 285 LYS A CA 1
ATOM 2288 C C . LYS A 1 285 ? -15.207 -1.333 25.937 1.00 82.50 285 LYS A C 1
ATOM 2290 O O . LYS A 1 285 ? -15.370 -2.183 25.065 1.00 82.50 285 LYS A O 1
ATOM 2295 N N . GLN A 1 286 ? -16.046 -1.187 26.962 1.00 77.38 286 GLN A N 1
ATOM 2296 C CA . GLN A 1 286 ? -17.205 -2.060 27.151 1.00 77.38 286 GLN A CA 1
ATOM 2297 C C . GLN A 1 286 ? -18.228 -1.918 26.014 1.00 77.38 286 GLN A C 1
ATOM 2299 O O . GLN A 1 286 ? -18.800 -2.915 25.593 1.00 77.38 286 GLN A O 1
ATOM 2304 N N . GLU A 1 287 ? -18.372 -0.723 25.443 1.00 71.50 287 GLU A N 1
ATOM 2305 C CA . GLU A 1 287 ? -19.279 -0.448 24.319 1.00 71.50 287 GLU A CA 1
ATOM 2306 C C . GLU A 1 287 ? -18.767 -1.012 22.978 1.00 71.50 287 GLU A C 1
ATOM 2308 O O . GLU A 1 287 ? -19.505 -1.085 21.994 1.00 71.50 287 GLU A O 1
ATOM 2313 N N . LEU A 1 288 ? -17.493 -1.421 22.932 1.00 69.38 288 LEU A N 1
ATOM 2314 C CA . LEU A 1 288 ? -16.809 -1.930 21.738 1.00 69.38 288 LEU A CA 1
ATOM 2315 C C . LEU A 1 288 ? -16.662 -3.466 21.729 1.00 69.38 288 LEU A C 1
ATOM 2317 O O . LEU A 1 288 ? -16.268 -4.036 20.708 1.00 69.38 288 LEU A O 1
ATOM 2321 N N . ARG A 1 289 ? -16.951 -4.143 22.851 1.00 62.69 289 ARG A N 1
ATOM 2322 C CA . ARG A 1 289 ? -16.558 -5.542 23.111 1.00 62.69 289 ARG A CA 1
ATOM 2323 C C . ARG A 1 289 ? -17.477 -6.606 22.497 1.00 62.69 289 ARG A C 1
ATOM 2325 O O . ARG A 1 289 ? -17.061 -7.753 22.395 1.00 62.69 289 ARG A O 1
ATOM 2332 N N . ASP A 1 290 ? -18.653 -6.241 21.993 1.00 59.03 290 ASP A N 1
ATOM 2333 C CA . ASP A 1 290 ? -19.584 -7.179 21.339 1.00 59.03 290 ASP A CA 1
ATOM 2334 C C . ASP A 1 290 ? -19.106 -7.667 19.947 1.00 59.03 290 ASP A C 1
ATOM 2336 O O . ASP A 1 290 ? -19.908 -8.145 19.158 1.00 59.03 290 ASP A O 1
ATOM 2340 N N . SER A 1 291 ? -17.822 -7.531 19.589 1.00 56.00 291 SER A N 1
ATOM 2341 C CA . SER A 1 291 ? -17.302 -7.739 18.223 1.00 56.00 291 SER A CA 1
ATOM 2342 C C . SER A 1 291 ? -16.567 -9.072 17.981 1.00 56.00 291 SER A C 1
ATOM 2344 O O . SER A 1 291 ? -16.430 -9.473 16.825 1.00 56.00 291 SER A O 1
ATOM 2346 N N . ASP A 1 292 ? -16.163 -9.811 19.024 1.00 50.28 292 ASP A N 1
ATOM 2347 C CA . ASP A 1 292 ? -15.325 -11.021 18.875 1.00 50.28 292 ASP A CA 1
ATOM 2348 C C . ASP A 1 292 ? -16.054 -12.207 18.194 1.00 50.28 292 ASP A C 1
ATOM 2350 O O . ASP A 1 292 ? -15.437 -12.969 17.455 1.00 50.28 292 ASP A O 1
ATOM 2354 N N . GLN A 1 293 ? -17.378 -12.350 18.346 1.00 55.34 293 GLN A N 1
ATOM 2355 C CA . GLN A 1 293 ? -18.149 -13.428 17.688 1.00 55.34 293 GLN A CA 1
ATOM 2356 C C . GLN A 1 293 ? -18.351 -13.219 16.174 1.00 55.34 293 GLN A C 1
ATOM 2358 O O . GLN A 1 293 ? -18.860 -14.104 15.480 1.00 55.34 293 GLN A O 1
ATOM 2363 N N . PHE A 1 294 ? -17.988 -12.049 15.647 1.00 54.47 294 PHE A N 1
ATOM 2364 C CA . PHE A 1 294 ? -18.362 -11.634 14.297 1.00 54.47 294 PHE A CA 1
ATOM 2365 C C . PHE A 1 294 ? -17.280 -11.881 13.243 1.00 54.47 294 PHE A C 1
ATOM 2367 O O . PHE A 1 294 ? -17.629 -12.091 12.080 1.00 54.47 294 PHE A O 1
ATOM 2374 N N . GLN A 1 295 ? -15.996 -11.922 13.627 1.00 58.00 295 GLN A N 1
ATOM 2375 C CA . GLN A 1 295 ? -14.900 -12.181 12.681 1.00 58.00 295 GLN A CA 1
ATOM 2376 C C . GLN A 1 295 ? -15.076 -13.534 11.977 1.00 58.00 295 GLN A C 1
ATOM 2378 O O . GLN A 1 295 ? -15.039 -13.596 10.750 1.00 58.00 295 GLN A O 1
ATOM 2383 N N . GLU A 1 296 ? -15.389 -14.597 12.725 1.00 57.97 296 GLU A N 1
ATOM 2384 C CA . GLU A 1 296 ? -15.580 -15.935 12.149 1.00 57.97 296 GLU A CA 1
ATOM 2385 C C . GLU A 1 296 ? -16.764 -16.023 11.176 1.00 57.97 296 GLU A C 1
ATOM 2387 O O . GLU A 1 296 ? -16.729 -16.824 10.244 1.00 57.97 296 GLU A O 1
ATOM 2392 N N . ARG A 1 297 ? -17.821 -15.222 11.372 1.00 61.03 297 ARG A N 1
ATOM 2393 C CA . ARG A 1 297 ? -19.003 -15.240 10.493 1.00 61.03 297 ARG A CA 1
ATOM 2394 C C . ARG A 1 297 ? -18.732 -14.547 9.159 1.00 61.03 297 ARG A C 1
ATOM 2396 O O . ARG A 1 297 ? -19.138 -15.075 8.130 1.00 61.03 297 ARG A O 1
ATOM 240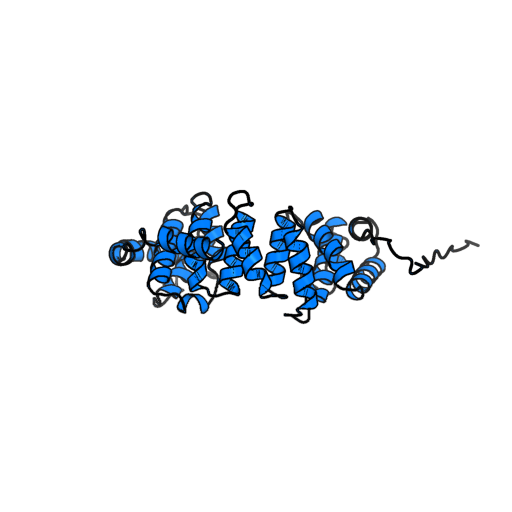3 N N . GLY A 1 298 ? -18.027 -13.412 9.171 1.00 61.56 298 GLY A N 1
ATOM 2404 C CA . GLY A 1 298 ? -17.684 -12.671 7.952 1.00 61.56 298 GLY A CA 1
ATOM 2405 C C . GLY A 1 298 ? -16.753 -13.458 7.028 1.00 61.56 298 GLY A C 1
ATOM 2406 O O . GLY A 1 298 ? -17.021 -13.582 5.838 1.00 61.56 298 GLY A O 1
ATOM 2407 N N . ILE A 1 299 ? -15.713 -14.083 7.589 1.00 65.06 299 ILE A N 1
ATOM 2408 C CA . ILE A 1 299 ? -14.765 -14.899 6.812 1.00 65.06 299 ILE A CA 1
ATOM 2409 C C . ILE A 1 299 ? -15.456 -16.146 6.244 1.00 65.06 299 ILE A C 1
ATOM 2411 O O . ILE A 1 299 ? -15.250 -16.488 5.084 1.00 65.06 299 ILE A O 1
ATOM 2415 N N . LYS A 1 300 ? -16.330 -16.804 7.022 1.00 70.75 300 LYS A N 1
ATOM 2416 C CA . LYS A 1 300 ? -17.124 -17.939 6.524 1.00 70.75 300 LYS A CA 1
ATOM 2417 C C . LYS A 1 300 ? -18.038 -17.542 5.362 1.00 70.75 300 LYS A C 1
ATOM 2419 O O . LYS A 1 300 ? -18.133 -18.308 4.411 1.00 70.75 300 LYS A O 1
ATOM 2424 N N . ALA A 1 301 ? -18.668 -16.367 5.416 1.00 68.69 301 ALA A N 1
ATOM 2425 C CA . ALA A 1 301 ? -19.503 -15.868 4.322 1.00 68.69 301 ALA A CA 1
ATOM 2426 C C . ALA A 1 301 ? -18.688 -15.598 3.044 1.00 68.69 301 ALA A C 1
ATOM 2428 O O . ALA A 1 301 ? -19.124 -15.974 1.960 1.00 68.69 301 ALA A O 1
ATOM 2429 N N . LEU A 1 302 ? -17.481 -15.032 3.171 1.00 70.44 302 LEU A N 1
ATOM 2430 C CA . LEU A 1 302 ? -16.568 -14.843 2.036 1.00 70.44 302 LEU A CA 1
ATOM 2431 C C . LEU A 1 302 ? -16.144 -16.183 1.417 1.00 70.44 302 LEU A C 1
ATOM 2433 O O . LEU A 1 302 ? -16.169 -16.335 0.201 1.00 70.44 302 LEU A O 1
ATOM 2437 N N . LEU A 1 303 ? -15.817 -17.179 2.246 1.00 66.69 303 LEU A N 1
ATOM 2438 C CA . LEU A 1 303 ? -15.418 -18.513 1.783 1.00 66.69 303 LEU A CA 1
ATOM 2439 C C . LEU A 1 303 ? -16.557 -19.284 1.096 1.00 66.69 303 LEU A C 1
ATOM 2441 O O . LEU A 1 303 ? -16.294 -20.076 0.197 1.00 66.69 303 LEU A O 1
ATOM 2445 N N . GLN A 1 304 ? -17.815 -19.054 1.487 1.00 70.88 304 GLN A N 1
ATOM 2446 C CA . GLN A 1 304 ? -18.987 -19.674 0.852 1.00 70.88 304 GLN A CA 1
ATOM 2447 C C . GLN A 1 304 ? -19.246 -19.167 -0.571 1.00 70.88 304 GLN A C 1
ATOM 2449 O O . GLN A 1 304 ? -19.897 -19.857 -1.345 1.00 70.88 304 GLN A O 1
ATOM 2454 N N . ARG A 1 305 ? -18.737 -17.985 -0.932 1.00 60.44 305 ARG A N 1
ATOM 2455 C CA . ARG A 1 305 ? -18.935 -17.370 -2.253 1.00 60.44 305 ARG A CA 1
ATOM 2456 C C . ARG A 1 305 ? -18.143 -18.076 -3.372 1.00 60.44 305 ARG A C 1
ATOM 2458 O O . ARG A 1 305 ? -18.390 -17.811 -4.542 1.00 60.44 305 ARG A O 1
ATOM 2465 N N . PHE A 1 306 ? -17.229 -18.979 -3.005 1.00 52.91 306 PHE A N 1
ATOM 2466 C CA . PHE A 1 306 ? -16.311 -19.689 -3.907 1.00 52.91 306 PHE A CA 1
ATOM 2467 C C . PHE A 1 306 ? -16.398 -21.224 -3.792 1.00 52.91 306 PHE A C 1
ATOM 2469 O O . PHE A 1 306 ? -15.485 -21.923 -4.234 1.00 52.91 306 PHE A O 1
ATOM 2476 N N . GLN A 1 307 ? -17.473 -21.744 -3.185 1.00 50.12 307 GLN A N 1
ATOM 2477 C CA . GLN A 1 307 ? -17.862 -23.163 -3.221 1.00 50.12 307 GLN A CA 1
ATOM 2478 C C . GLN A 1 307 ? -18.999 -23.363 -4.220 1.00 50.12 307 GLN A C 1
ATOM 2480 O O . GLN A 1 307 ? -18.969 -24.398 -4.920 1.00 50.12 307 GLN A O 1
#

Foldseek 3Di:
DDDDDPPPPPDDPDPDPLVQLQPVQLDPPDAPVNLVVSLVVLLPDDLLSRVVNLLCLLVVLVDPDDDDLDDPQSLNPPVDHSSVSSNSSSVSSNVSSLPPFQDAVNLVSLLVQLVVDPDLSSVLVSLVSCLPGHPDPVLLVVLLCQLPDPPHDLVSNLSSLLSCCRPHQVQLSLLSNLVSLVPFDAAPRSLVSLLSRVPRPPSLQVHDPLSLLSNLLSLLVRLVRYDLVPQPSSLSSQQVSLVSVVHPPSQFDPCDDPQADPVGGDSVRSNSSSVSSNVVCVVCVVVSPVRPVPSVVSVVVSVVVPD